Protein 2DUL (pdb70)

Nearest PDB structures (foldseek):
  2ejt-assembly1_A  TM=1.002E+00  e=3.293E-78  Pyrococcus horikoshii
  2ytz-assembly3_B  TM=9.932E-01  e=6.898E-75  Pyrococcus horikoshii
  2ytz-assembly3_A  TM=9.846E-01  e=1.597E-73  Pyrococcus horikoshii
  3axs-assembly1_A  TM=8.876E-01  e=4.409E-34  Aquifex aeolicus
  3a27-assembly1_A  TM=7.365E-01  e=6.325E-08  Methanocaldococcus jannaschii

Secondary structure (DSSP, 8-state):
-EEEEETTEEEEE------GGGHHHHHHHHHHHHHH--SEEEESS-TTSHHHHHHHHHSS-SEEEEEES-HHHHHHHHHHHHHH--S--EE-SSEEEEESSSEEEEEES-HHHHHHHSTT-EEEEEE--SS--HHHHHHHHHHEEEEEEEEEEE--HHHHTTSSHHHHHHHHSSB---STTHHHHHHHHHHHHHHHHHHTTTEEEEEEEEEEETTEEEEEEEEEESHHHHHHHHTTEEEEEE-TTT--EEEEESSS--SSS-EEEEE-S-SB-HHHHHHHHHHHHTS--TTHHHHHHHHHHHHHS--SS--EEHHHHHHHHT--B--HHHHHHHHHHTT--EEEETTEEEEEEESS-HHHHHHHHB-

Foldseek 3Di:
DDWDDFALFIFDCDLFDDDVVCLLVLLLVLLLCQVVVWAAEEALAQRLPVSQLCCVVRHNHQEYEYEHQDPSSLVNNVVRNCVRDPAAQPDDDQWTWGDDSHIYIYGHNHSLVVLQVQFLHTLEYAQDDDADSQVPLLSVLGNHHQQHKYKYKGQQLCCQQQVDQVVVCVRQVWGADHDLFSQVSSQQSVVVSSLVSNLVVQKGWDWAAWGGDDRMTMTMITIHHGNVNSVVRLQQWWWKAADQLARAIDIGGDNDDDDPPTTDRGGQDWNHDLVSLVSSLVSLVVGDGRCSVVNNVQSVQVNLADGGPTWGQLVSNCVSNVAAFDQQVQLCVVQVVVPKHWGQHPSDRRTIHIPDHSVVSVVSGHD

CATH classification: 3.40.50.150 (+1 more: 3.30.56.70)

Radius of gyration: 21.38 Å; Cα contacts (8 Å, |Δi|>4): 821; chains: 1; bounding box: 41×68×43 Å

Sequence (367 aa):
LIEVQEGKAKILIPPVFYNPRMALNRDIVVVLLNILNPKIVLDALSATGIRGIRFALETPAEEVWLNDISEDAYELMKRNVMLNFDGELRESKGRAILKGEKTIVINHDDANRLMAERHRYFHFIDLDPFGSPMEFLDTALRSAKRRGILGVTATDGAPLCGAHPRACLRKYLAVPLRGELCHEVGTRILVGVIARYAAKYDLGIDVILAYYKDHYFRAFVKLKDGARKGDETLEKLGYIYFDDKTGKFELEQGFLPTRPNAYGPVWLGPLKDEKIVSKMVKEAESLSLARKKQALKLLKMIDQELDIPLFYDTHAIGRRLKIETKKVEEIISALREQGYEATRTHFSPTGIKTSAPYEVFIETIKR

Solvent-accessible surface area: 15797 Å² total; per-residue (Å²): 118,113,103,42,106,2,23,115,0,98,0,30,25,68,144,13,112,38,41,68,174,26,0,10,0,12,0,0,0,0,0,0,0,32,40,48,76,8,86,16,0,0,1,0,45,5,18,0,0,7,8,0,2,0,0,3,52,16,10,58,1,94,36,0,20,1,0,18,115,40,98,82,3,4,76,10,0,29,134,0,0,67,76,30,40,138,53,142,32,166,86,60,205,24,78,0,53,7,171,44,177,42,33,2,5,0,5,60,26,52,3,40,138,1,1,59,78,74,111,42,51,0,53,0,0,1,0,26,12,163,14,25,0,25,126,18,1,38,15,0,0,70,0,0,72,72,144,2,7,0,0,0,0,0,59,59,15,26,1,0,25,11,72,98,65,197,14,0,83,169,77,1,102,3,66,9,0,98,31,30,3,16,48,0,0,0,0,0,0,1,0,0,0,0,1,49,62,0,21,124,41,72,0,0,2,56,10,5,0,3,0,16,52,71,128,16,1,0,0,0,0,75,1,60,28,10,46,132,69,3,86,99,7,46,115,75,1,0,14,0,14,23,59,76,151,34,3,74,30,75,76,25,125,25,119,123,47,109,106,111,126,19,41,3,17,0,1,21,11,65,10,20,40,128,130,25,0,59,112,0,18,135,31,0,84,76,39,73,23,22,65,68,118,73,0,30,134,8,0,97,54,6,52,95,14,35,52,53,29,1,3,14,8,6,112,15,2,8,158,54,50,173,39,118,22,71,106,14,104,95,0,12,56,29,0,131,156,95,69,69,105,3,16,79,3,32,4,15,118,43,1,0,3,10,49,4,71,15,117,38,0,22,140,8,0,104,180

InterPro domains:
  IPR002905 tRNA methyltransferase, Trm1 [PF02005] (12-378)
  IPR002905 tRNA methyltransferase, Trm1 [PS51626] (7-378)
  IPR002905 tRNA methyltransferase, Trm1 [PTHR10631] (9-379)
  IPR002905 tRNA methyltransferase, Trm1 [TIGR00308] (9-379)
  IPR022923 tRNA (guanine(26)-N(2))-dimethyltransferase, archaeal and bacterial [MF_00290] (7-380)
  IPR029063 S-adenosyl-L-methionine-dependent methyltransferase superfamily [G3DSA:3.40.50.150] (4-321)
  IPR029063 S-adenosyl-L-methionine-dependent methyltransferase superfamily [SSF53335] (7-379)
  IPR042296 tRNA methyltransferase, Trm1, C-terminal [G3DSA:3.30.56.70] (322-381)

Organism: Pyrococcus horikoshii (strain ATCC 700860 / DSM 12428 / JCM 9974 / NBRC 100139 / OT-3) (NCBI:txid70601)

Structure (mmCIF, N/CA/C/O backbone):
data_2DUL
#
_entry.id   2DUL
#
_cell.length_a   74.909
_cell.length_b   109.662
_cell.length_c   96.676
_cell.angle_alpha   90.00
_cell.angle_beta   90.00
_cell.angle_gamma   90.00
#
_symmetry.space_group_name_H-M   'C 2 2 21'
#
loop_
_entity.id
_entity.type
_entity.pdbx_description
1 polymer 'N(2),N(2)-dimethylguanosine tRNA methyltransferase'
2 non-polymer GLYCEROL
3 water water
#
loop_
_atom_site.group_PDB
_atom_site.id
_atom_site.type_symbol
_atom_site.label_atom_id
_atom_site.label_alt_id
_atom_site.label_comp_id
_atom_site.label_asym_id
_atom_site.label_entity_id
_atom_site.label_seq_id
_atom_site.pdbx_PDB_ins_code
_atom_site.Cartn_x
_atom_site.Cartn_y
_atom_site.Cartn_z
_atom_site.occupancy
_atom_site.B_iso_or_equiv
_atom_site.auth_seq_id
_atom_site.auth_comp_id
_atom_site.auth_asym_id
_atom_site.auth_atom_id
_atom_site.pdbx_PDB_model_num
ATOM 1 N N . LEU A 1 3 ? 17.198 91.149 51.985 1.00 52.81 3 LEU A N 1
ATOM 2 C CA . LEU A 1 3 ? 17.820 90.881 50.656 1.00 52.02 3 LEU A CA 1
ATOM 3 C C . LEU A 1 3 ? 19.326 90.671 50.815 1.00 51.81 3 LEU A C 1
ATOM 4 O O . LEU A 1 3 ? 20.066 91.610 51.103 1.00 52.15 3 LEU A O 1
ATOM 9 N N . ILE A 1 4 ? 19.772 89.434 50.622 1.00 51.59 4 ILE A N 1
ATOM 10 C CA . ILE A 1 4 ? 21.185 89.091 50.759 1.00 51.16 4 ILE A CA 1
ATOM 11 C C . ILE A 1 4 ? 21.849 88.973 49.388 1.00 50.57 4 ILE A C 1
ATOM 12 O O . ILE A 1 4 ? 21.192 88.642 48.402 1.00 49.03 4 ILE A O 1
ATOM 17 N N . GLU A 1 5 ? 23.150 89.243 49.331 1.00 49.43 5 GLU A N 1
ATOM 18 C CA . GLU A 1 5 ? 23.886 89.152 48.074 1.00 48.88 5 GLU A CA 1
ATOM 19 C C . GLU A 1 5 ? 24.695 87.862 47.996 1.00 47.37 5 GLU A C 1
ATOM 20 O O . GLU A 1 5 ? 25.441 87.526 48.916 1.00 46.57 5 GLU A O 1
ATOM 26 N N . VAL A 1 6 ? 24.536 87.140 46.891 1.00 44.60 6 VAL A N 1
ATOM 27 C CA . VAL A 1 6 ? 25.248 85.886 46.679 1.00 42.67 6 VAL A CA 1
ATOM 28 C C . VAL A 1 6 ? 25.837 85.843 45.274 1.00 41.66 6 VAL A C 1
ATOM 29 O O . VAL A 1 6 ? 25.411 86.582 44.387 1.00 40.31 6 VAL A O 1
ATOM 33 N N . GLN A 1 7 ? 26.824 84.980 45.076 1.00 39.94 7 GLN A N 1
ATOM 34 C CA . GLN A 1 7 ? 27.453 84.852 43.773 1.00 40.41 7 GLN A CA 1
ATOM 35 C C . GLN A 1 7 ? 27.453 83.410 43.284 1.00 38.14 7 GLN A C 1
ATOM 36 O O . GLN A 1 7 ? 27.685 82.481 44.057 1.00 37.73 7 GLN A O 1
ATOM 42 N N . GLU A 1 8 ? 27.176 83.236 41.996 1.00 35.17 8 GLU A N 1
ATOM 43 C CA . GLU A 1 8 ? 27.161 81.920 41.368 1.00 32.21 8 GLU A CA 1
ATOM 44 C C . GLU A 1 8 ? 27.789 82.086 39.993 1.00 32.20 8 GLU A C 1
ATOM 45 O O . GLU A 1 8 ? 27.241 82.778 39.135 1.00 30.60 8 GLU A O 1
ATOM 51 N N . GLY A 1 9 ? 28.937 81.448 39.786 1.00 31.52 9 GLY A N 1
ATOM 52 C CA . GLY A 1 9 ? 29.623 81.583 38.515 1.00 31.85 9 GLY A CA 1
ATOM 53 C C . GLY A 1 9 ? 30.099 83.021 38.412 1.00 32.35 9 GLY A C 1
ATOM 54 O O . GLY A 1 9 ? 30.547 83.598 39.404 1.00 30.59 9 GLY A O 1
ATOM 55 N N . LYS A 1 10 ? 29.992 8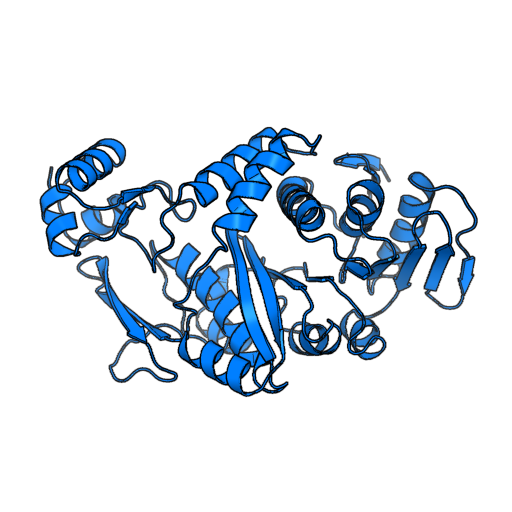3.612 37.227 1.00 31.19 10 LYS A N 1
ATOM 56 C CA . LYS A 1 10 ? 30.412 84.995 37.034 1.00 33.14 10 LYS A CA 1
ATOM 57 C C . LYS A 1 10 ? 29.324 85.994 37.431 1.00 32.83 10 LYS A C 1
ATOM 58 O O . LYS A 1 10 ? 29.516 87.204 37.328 1.00 34.01 10 LYS A O 1
ATOM 64 N N . ALA A 1 11 ? 28.189 85.487 37.899 1.00 31.79 11 ALA A N 1
ATOM 65 C CA . ALA A 1 11 ? 27.079 86.354 38.278 1.00 32.15 11 ALA A CA 1
ATOM 66 C C . ALA A 1 11 ? 26.980 86.677 39.765 1.00 32.62 11 ALA A C 1
ATOM 67 O O . ALA A 1 11 ? 27.242 85.834 40.620 1.00 32.92 11 ALA A O 1
ATOM 69 N N . LYS A 1 12 ? 26.594 87.916 40.054 1.00 34.60 12 LYS A N 1
ATOM 70 C CA . LYS A 1 12 ? 26.404 88.387 41.422 1.00 36.59 12 LYS A CA 1
ATOM 71 C C . LYS A 1 12 ? 24.939 88.792 41.492 1.00 36.98 12 LYS A C 1
ATOM 72 O O . LYS A 1 12 ? 24.485 89.632 40.712 1.00 38.57 12 LYS A O 1
ATOM 78 N N . ILE A 1 13 ? 24.192 88.187 42.407 1.00 35.38 13 ILE A N 1
ATOM 79 C CA . ILE A 1 13 ? 22.773 88.495 42.524 1.00 34.80 13 ILE A CA 1
ATOM 80 C C . ILE A 1 13 ? 22.298 88.686 43.954 1.00 35.44 13 ILE A C 1
ATOM 81 O O . ILE A 1 13 ? 22.970 88.303 44.910 1.00 35.13 13 ILE A O 1
ATOM 86 N N . LEU A 1 14 ? 21.118 89.279 44.081 1.00 35.48 14 LEU A N 1
ATOM 87 C CA . LEU A 1 14 ? 20.512 89.515 45.375 1.00 36.66 14 LEU A CA 1
ATOM 88 C C . LEU A 1 14 ? 19.354 88.543 45.524 1.00 37.86 14 LEU A C 1
ATOM 89 O O . LEU A 1 14 ? 18.578 88.342 44.587 1.00 37.13 14 LEU A O 1
ATOM 94 N N . ILE A 1 15 ? 19.253 87.924 46.694 1.00 38.71 15 ILE A N 1
ATOM 95 C CA . ILE A 1 15 ? 18.171 86.986 46.967 1.00 40.38 15 ILE A CA 1
ATOM 96 C C . ILE A 1 15 ? 17.517 87.392 48.282 1.00 43.26 15 ILE A C 1
ATOM 97 O O . ILE A 1 15 ? 18.155 88.011 49.136 1.00 43.17 15 ILE A O 1
ATOM 102 N N . PRO A 1 16 ? 16.231 87.056 48.462 1.00 45.21 16 PRO A N 1
ATOM 103 C CA . PRO A 1 16 ? 15.543 87.418 49.704 1.00 47.09 16 PRO A CA 1
ATOM 104 C C . PRO A 1 16 ? 16.091 86.673 50.920 1.00 49.03 16 PRO A C 1
ATOM 105 O O . PRO A 1 16 ? 16.862 85.708 50.727 1.00 49.30 16 PRO A O 1
ATOM 109 N N . PRO A 1 25 ? 8.025 85.464 48.269 1.00 46.35 25 PRO A N 1
ATOM 110 C CA . PRO A 1 25 ? 9.342 86.039 47.922 1.00 45.41 25 PRO A CA 1
ATOM 111 C C . PRO A 1 25 ? 9.768 85.557 46.538 1.00 43.75 25 PRO A C 1
ATOM 112 O O . PRO A 1 25 ? 8.952 85.481 45.619 1.00 43.94 25 PRO A O 1
ATOM 116 N N . VAL A 1 26 ? 11.049 85.230 46.399 1.00 41.75 26 VAL A N 1
ATOM 117 C CA . VAL A 1 26 ? 11.584 84.744 45.132 1.00 39.49 26 VAL A CA 1
ATOM 118 C C . VAL A 1 26 ? 12.515 83.567 45.410 1.00 38.17 26 VAL A C 1
ATOM 119 O O . VAL A 1 26 ? 13.494 83.693 46.144 1.00 37.86 26 VAL A O 1
ATOM 123 N N . PHE A 1 27 ? 12.196 82.428 44.809 1.00 37.20 27 PHE A N 1
ATOM 124 C CA . PHE A 1 27 ? 12.954 81.195 44.988 1.00 36.66 27 PHE A CA 1
ATOM 125 C C . PHE A 1 27 ? 14.364 81.170 44.402 1.00 35.33 27 PHE A C 1
ATOM 126 O O . PHE A 1 27 ? 14.596 81.608 43.272 1.00 35.10 27 PHE A O 1
ATOM 134 N N . TYR A 1 28 ? 15.298 80.652 45.193 1.00 32.85 28 TYR A N 1
ATOM 135 C CA . TYR A 1 28 ? 16.684 80.478 44.776 1.00 31.67 28 TYR A CA 1
ATOM 136 C C . TYR A 1 28 ? 17.233 79.242 45.475 1.00 31.81 28 TYR A C 1
ATOM 137 O O . TYR A 1 28 ? 17.176 79.133 46.702 1.00 30.96 28 TYR A O 1
ATOM 146 N N . ASN A 1 29 ? 17.764 78.312 44.693 1.00 30.38 29 ASN A N 1
ATOM 147 C CA . ASN A 1 29 ? 18.326 77.090 45.247 1.00 30.50 29 ASN A CA 1
ATOM 148 C C . ASN A 1 29 ? 19.769 76.948 44.782 1.00 30.65 29 ASN A C 1
ATOM 149 O O . ASN A 1 29 ? 20.027 76.652 43.614 1.00 30.14 29 ASN A O 1
ATOM 154 N N . PRO A 1 30 ? 20.733 77.165 45.692 1.00 30.23 30 PRO A N 1
ATOM 155 C CA . PRO A 1 30 ? 22.151 77.051 45.338 1.00 29.30 30 PRO A CA 1
ATOM 156 C C . PRO A 1 30 ? 22.515 75.653 44.848 1.00 29.70 30 PRO A C 1
ATOM 157 O O . PRO A 1 30 ? 23.466 75.477 44.084 1.00 29.79 30 PRO A O 1
ATOM 161 N N . ARG A 1 31 ? 21.749 74.658 45.284 1.00 28.71 31 ARG A N 1
ATOM 162 C CA . ARG A 1 31 ? 22.007 73.285 44.870 1.00 29.13 31 ARG A CA 1
ATOM 163 C C . ARG A 1 31 ? 21.794 73.145 43.360 1.00 29.81 31 ARG A C 1
ATOM 164 O O . ARG A 1 31 ? 22.288 72.200 42.744 1.00 31.10 31 ARG A O 1
ATOM 172 N N . MET A 1 32 ? 21.070 74.095 42.770 1.00 29.99 32 MET A N 1
ATOM 173 C CA . MET A 1 32 ? 20.795 74.076 41.335 1.00 30.46 32 MET A CA 1
ATOM 174 C C . MET A 1 32 ? 21.878 74.765 40.516 1.00 29.88 32 MET A C 1
ATOM 175 O O . MET A 1 32 ? 21.744 74.911 39.300 1.00 28.61 32 MET A O 1
ATOM 180 N N . ALA A 1 33 ? 22.949 75.189 41.184 1.00 28.16 33 ALA A N 1
ATOM 181 C CA . ALA A 1 33 ? 24.058 75.844 40.504 1.00 26.76 33 ALA A CA 1
ATOM 182 C C . ALA A 1 33 ? 24.734 74.844 39.567 1.00 27.60 33 ALA A C 1
ATOM 183 O O . ALA A 1 33 ? 25.234 75.219 38.505 1.00 25.84 33 ALA A O 1
ATOM 185 N N . LEU A 1 34 ? 24.751 73.572 39.972 1.00 27.50 34 LEU A N 1
ATOM 186 C CA . LEU A 1 34 ? 25.346 72.509 39.163 1.00 28.18 34 LEU A CA 1
ATOM 187 C C . LEU A 1 34 ? 24.559 72.376 37.860 1.00 28.45 34 LEU A C 1
ATOM 188 O O . LEU A 1 34 ? 25.136 72.289 36.777 1.00 28.59 34 LEU A O 1
ATOM 193 N N . ASN A 1 35 ? 23.236 72.350 37.985 1.00 28.43 35 ASN A N 1
ATOM 194 C CA . ASN A 1 35 ? 22.341 72.244 36.837 1.00 29.71 35 ASN A CA 1
ATOM 195 C C . ASN A 1 35 ? 22.644 73.378 35.859 1.00 28.07 35 ASN A C 1
ATOM 196 O O . ASN A 1 35 ? 22.774 73.155 34.655 1.00 26.03 35 ASN A O 1
ATOM 201 N N . ARG A 1 36 ? 22.770 74.596 36.380 1.00 27.28 36 ARG A N 1
ATOM 202 C CA . ARG A 1 36 ? 23.059 75.744 35.531 1.00 25.76 36 ARG A CA 1
ATOM 203 C C . ARG A 1 36 ? 24.463 75.662 34.918 1.00 25.32 36 ARG A C 1
ATOM 204 O O . ARG A 1 36 ? 24.677 76.100 33.783 1.00 23.15 36 ARG A O 1
ATOM 212 N N . ASP A 1 37 ? 25.419 75.091 35.651 1.00 25.29 37 ASP A N 1
ATOM 213 C CA . ASP A 1 37 ? 26.768 74.936 35.110 1.00 24.32 37 ASP A CA 1
ATOM 214 C C . ASP A 1 37 ? 26.685 74.079 33.846 1.00 24.61 37 ASP A C 1
ATOM 215 O O . ASP A 1 37 ? 27.282 74.407 32.818 1.00 25.04 37 ASP A O 1
ATOM 220 N N . ILE A 1 38 ? 25.954 72.970 33.945 1.00 22.46 38 ILE A N 1
ATOM 221 C CA . ILE A 1 38 ? 25.806 72.037 32.830 1.00 23.31 38 ILE A CA 1
ATOM 222 C C . ILE A 1 38 ? 25.270 72.727 31.584 1.00 22.05 38 ILE A C 1
ATOM 223 O O . ILE A 1 38 ? 25.829 72.575 30.494 1.00 20.78 38 ILE A O 1
ATOM 228 N N . VAL A 1 39 ? 24.193 73.490 31.736 1.00 22.53 39 VAL A N 1
ATOM 229 C CA . VAL A 1 39 ? 23.625 74.176 30.584 1.00 23.16 39 VAL A CA 1
ATOM 230 C C . VAL A 1 39 ? 24.607 75.221 30.040 1.00 23.05 39 VAL A C 1
ATOM 231 O O . VAL A 1 39 ? 24.728 75.393 28.822 1.00 22.78 39 VAL A O 1
ATOM 235 N N . VAL A 1 40 ? 25.322 75.902 30.931 1.00 22.07 40 VAL A N 1
ATOM 236 C CA . VAL A 1 40 ? 26.308 76.897 30.506 1.00 22.40 40 VAL A CA 1
ATOM 237 C C . VAL A 1 40 ? 27.367 76.210 29.645 1.00 23.23 40 VAL A C 1
ATOM 238 O O . VAL A 1 40 ? 27.773 76.730 28.601 1.00 23.43 40 VAL A O 1
ATOM 242 N N . VAL A 1 41 ? 27.804 75.031 30.080 1.00 22.87 41 VAL A N 1
ATOM 243 C CA . VAL A 1 41 ? 28.805 74.280 29.333 1.00 21.62 41 VAL A CA 1
ATOM 244 C C . VAL A 1 41 ? 28.267 73.917 27.955 1.00 21.86 41 VAL A C 1
ATOM 245 O O . VAL A 1 41 ? 28.931 74.129 26.938 1.00 21.56 41 VAL A O 1
ATOM 249 N N . LEU A 1 42 ? 27.051 73.383 27.932 1.00 22.24 42 LEU A N 1
ATOM 250 C CA . LEU A 1 42 ? 26.415 72.983 26.686 1.00 22.61 42 LEU A CA 1
ATOM 251 C C . LEU A 1 42 ? 26.276 74.142 25.708 1.00 22.00 42 LEU A C 1
ATOM 252 O O . LEU A 1 42 ? 26.589 74.003 24.524 1.00 22.94 42 LEU A O 1
ATOM 257 N N . LEU A 1 43 ? 25.812 75.286 26.199 1.00 21.41 43 LEU A N 1
ATOM 258 C CA . LEU A 1 43 ? 25.626 76.444 25.338 1.00 23.21 43 LEU A CA 1
ATOM 259 C C . LEU A 1 43 ? 26.935 76.931 24.728 1.00 23.91 43 LEU A C 1
ATOM 260 O O . LEU A 1 43 ? 26.936 77.518 23.646 1.00 24.16 43 LEU A O 1
ATOM 265 N N . ASN A 1 44 ? 28.046 76.680 25.414 1.00 23.76 44 ASN A N 1
ATOM 266 C CA . ASN A 1 44 ? 29.350 77.087 24.908 1.00 26.08 44 ASN A CA 1
ATOM 267 C C . ASN A 1 44 ? 29.810 76.172 23.781 1.00 27.55 44 ASN A C 1
ATOM 268 O O . ASN A 1 44 ? 30.815 76.439 23.122 1.00 28.99 44 ASN A O 1
ATOM 273 N N . ILE A 1 45 ? 29.063 75.094 23.561 1.00 27.18 45 ILE A N 1
ATOM 274 C CA . ILE A 1 45 ? 29.367 74.150 22.496 1.00 27.90 45 ILE A CA 1
ATOM 275 C C . ILE A 1 45 ? 28.404 74.392 21.340 1.00 28.16 45 ILE A C 1
ATOM 276 O O . ILE A 1 45 ? 28.821 74.502 20.188 1.00 27.01 45 ILE A O 1
ATOM 281 N N . LEU A 1 46 ? 27.114 74.489 21.657 1.00 27.24 46 LEU A N 1
ATOM 282 C CA . LEU A 1 46 ? 26.086 74.695 20.638 1.00 27.03 46 LEU A CA 1
ATOM 283 C C . LEU A 1 46 ? 25.929 76.137 20.168 1.00 26.77 46 LEU A C 1
ATOM 284 O O . LEU A 1 46 ? 25.468 76.378 19.053 1.00 24.67 46 LEU A O 1
ATOM 289 N N . ASN A 1 47 ? 26.296 77.090 21.018 1.00 26.09 47 ASN A N 1
ATOM 290 C CA . ASN A 1 47 ? 26.248 78.510 20.659 1.00 26.73 47 ASN A CA 1
ATOM 291 C C . ASN A 1 47 ? 24.907 79.097 20.200 1.00 25.53 47 ASN A C 1
ATOM 292 O O . ASN A 1 47 ? 24.865 79.852 19.226 1.00 22.62 47 ASN A O 1
ATOM 297 N N . PRO A 1 48 ? 23.797 78.777 20.888 1.00 24.82 48 PRO A N 1
ATOM 298 C CA . PRO A 1 48 ? 22.524 79.358 20.434 1.00 25.01 48 PRO A CA 1
ATOM 299 C C . PRO A 1 48 ? 22.535 80.882 20.614 1.00 24.93 48 PRO A C 1
ATOM 300 O O . PRO A 1 48 ? 22.989 81.389 21.643 1.00 25.41 48 PRO A O 1
ATOM 304 N N . LYS A 1 49 ? 22.040 81.608 19.616 1.00 23.73 49 LYS A N 1
ATOM 305 C CA . LYS A 1 49 ? 22.031 83.072 19.660 1.00 25.40 49 LYS A CA 1
ATOM 306 C C . LYS A 1 49 ? 20.923 83.711 20.503 1.00 24.44 49 LYS A C 1
ATOM 307 O O . LYS A 1 49 ? 21.194 84.581 21.337 1.00 22.63 49 LYS A O 1
ATOM 313 N N . ILE A 1 50 ? 19.681 83.290 20.273 1.00 21.32 50 ILE A N 1
ATOM 314 C CA . ILE A 1 50 ? 18.531 83.827 20.998 1.00 20.13 50 ILE A CA 1
ATOM 315 C C . ILE A 1 50 ? 18.036 82.774 21.988 1.00 20.56 50 ILE A C 1
ATOM 316 O O . ILE A 1 50 ? 17.579 81.703 21.590 1.00 17.81 50 ILE A O 1
ATOM 321 N N . VAL A 1 51 ? 18.110 83.083 23.277 1.00 20.87 51 VAL A N 1
ATOM 322 C CA . VAL A 1 51 ? 17.711 82.115 24.290 1.00 19.14 51 VAL A CA 1
ATOM 323 C C . VAL A 1 51 ? 16.682 82.635 25.284 1.00 18.16 51 VAL A C 1
ATOM 324 O O . VAL A 1 51 ? 16.560 83.839 25.501 1.00 16.89 51 VAL A O 1
ATOM 328 N N . LEU A 1 52 ? 15.947 81.707 25.887 1.00 17.46 52 LEU A N 1
ATOM 329 C CA . LEU A 1 52 ? 14.919 82.047 26.856 1.00 18.13 52 LEU A CA 1
ATOM 330 C C . LEU A 1 52 ? 15.041 81.290 28.180 1.00 17.48 52 LEU A C 1
ATOM 331 O O . LEU A 1 52 ? 15.180 80.062 28.201 1.00 18.46 52 LEU A O 1
ATOM 336 N N . ASP A 1 53 ? 14.996 82.043 29.275 1.00 17.24 53 ASP A N 1
ATOM 337 C CA . ASP A 1 53 ? 15.006 81.494 30.631 1.00 17.97 53 ASP A CA 1
ATOM 338 C C . ASP A 1 53 ? 13.520 81.695 30.970 1.00 18.03 53 ASP A C 1
ATOM 339 O O . ASP A 1 53 ? 13.120 82.755 31.451 1.00 20.06 53 ASP A O 1
ATOM 344 N N . ALA A 1 54 ? 12.713 80.677 30.670 1.00 17.74 54 ALA A N 1
ATOM 345 C CA . ALA A 1 54 ? 11.252 80.716 30.830 1.00 19.33 54 ALA A CA 1
ATOM 346 C C . ALA A 1 54 ? 10.637 81.021 32.192 1.00 20.28 54 ALA A C 1
ATOM 347 O O . ALA A 1 54 ? 9.634 81.733 32.270 1.00 20.85 54 ALA A O 1
ATOM 349 N N . LEU A 1 55 ? 11.217 80.468 33.251 1.00 21.22 55 LEU A N 1
ATOM 350 C CA . LEU A 1 55 ? 10.735 80.672 34.618 1.00 23.08 55 LEU A CA 1
ATOM 351 C C . LEU A 1 55 ? 11.988 81.053 35.401 1.00 23.63 55 LEU A C 1
ATOM 352 O O . LEU A 1 55 ? 12.616 80.215 36.042 1.00 23.73 55 LEU A O 1
ATOM 357 N N . SER A 1 56 ? 12.333 82.337 35.328 1.00 23.36 56 SER A N 1
ATOM 358 C CA . SER A 1 56 ? 13.551 82.883 35.921 1.00 24.70 56 SER A CA 1
ATOM 359 C C . SER A 1 56 ? 13.701 83.106 37.421 1.00 22.79 56 SER A C 1
ATOM 360 O O . SER A 1 56 ? 14.820 83.051 37.928 1.00 22.34 56 SER A O 1
ATOM 363 N N . ALA A 1 57 ? 12.610 83.394 38.122 1.00 23.27 57 ALA A N 1
ATOM 364 C CA . ALA A 1 57 ? 12.690 83.650 39.566 1.00 23.51 57 ALA A CA 1
ATOM 365 C C . ALA A 1 57 ? 13.628 84.833 39.837 1.00 24.04 57 ALA A C 1
ATOM 366 O O . ALA A 1 57 ? 13.260 85.988 39.601 1.00 24.88 57 ALA A O 1
ATOM 368 N N . THR A 1 58 ? 14.838 84.557 40.320 1.00 23.41 58 THR A N 1
ATOM 369 C CA . THR A 1 58 ? 15.795 85.630 40.607 1.00 24.04 58 THR A CA 1
ATOM 370 C C . THR A 1 58 ? 16.474 86.127 39.333 1.00 24.12 58 THR A C 1
ATOM 371 O O . THR A 1 58 ? 17.047 87.219 39.313 1.00 23.20 58 THR A O 1
ATOM 375 N N . GLY A 1 59 ? 16.412 85.313 38.280 1.00 24.02 59 GLY A N 1
ATOM 376 C CA . GLY A 1 59 ? 17.030 85.665 37.011 1.00 23.26 59 GLY A CA 1
ATOM 377 C C . GLY A 1 59 ? 18.424 85.081 36.846 1.00 23.52 59 GLY A C 1
ATOM 378 O O . GLY A 1 59 ? 19.084 85.302 35.830 1.00 22.53 59 GLY A O 1
ATOM 379 N N . ILE A 1 60 ? 18.870 84.314 37.836 1.00 23.01 60 ILE A N 1
ATOM 380 C CA . ILE A 1 60 ? 20.206 83.723 37.804 1.00 22.64 60 ILE A CA 1
ATOM 381 C C . ILE A 1 60 ? 20.556 82.948 36.535 1.00 21.95 60 ILE A C 1
ATOM 382 O O . ILE A 1 60 ? 21.661 83.089 36.010 1.00 22.08 60 ILE A O 1
ATOM 387 N N . ARG A 1 61 ? 19.628 82.138 36.036 1.00 21.54 61 ARG A N 1
ATOM 388 C CA . ARG A 1 61 ? 19.909 81.345 34.839 1.00 22.64 61 ARG A CA 1
ATOM 389 C C . ARG A 1 61 ? 20.196 82.229 33.629 1.00 21.10 61 ARG A C 1
ATOM 390 O O . ARG A 1 61 ? 21.238 82.088 32.993 1.00 21.36 61 ARG A O 1
ATOM 398 N N . GLY A 1 62 ? 19.273 83.136 33.320 1.00 21.14 62 GLY A N 1
ATOM 399 C CA . GLY A 1 62 ? 19.455 84.029 32.188 1.00 20.20 62 GLY A CA 1
ATOM 400 C C . GLY A 1 62 ? 20.676 84.928 32.332 1.00 21.54 62 GLY A C 1
ATOM 401 O O . GLY A 1 62 ? 21.378 85.197 31.357 1.00 19.05 62 GLY A O 1
ATOM 402 N N . ILE A 1 63 ? 20.933 85.404 33.545 1.00 19.92 63 ILE A N 1
ATOM 403 C CA . ILE A 1 63 ? 22.091 86.261 33.775 1.00 21.50 63 ILE A CA 1
ATOM 404 C C . ILE A 1 63 ? 23.374 85.486 33.479 1.00 20.73 63 ILE A C 1
ATOM 405 O O . ILE A 1 63 ? 24.295 86.015 32.853 1.00 22.50 63 ILE A O 1
ATOM 410 N N . ARG A 1 64 ? 23.440 84.229 33.909 1.00 21.18 64 ARG A N 1
ATOM 411 C CA . ARG A 1 64 ? 24.634 83.434 33.636 1.00 20.31 64 ARG A CA 1
ATOM 412 C C . ARG A 1 64 ? 24.740 83.132 32.140 1.00 20.85 64 ARG A C 1
ATOM 413 O O . ARG A 1 64 ? 25.839 83.078 31.590 1.00 21.47 64 ARG A O 1
ATOM 421 N N . PHE A 1 65 ? 23.605 82.940 31.475 1.00 21.49 65 PHE A N 1
ATOM 422 C CA . PHE A 1 65 ? 23.626 82.692 30.030 1.00 22.35 65 PHE A CA 1
ATOM 423 C C . PHE A 1 65 ? 24.296 83.892 29.358 1.00 22.63 65 PHE A C 1
ATOM 424 O O . PHE A 1 65 ? 25.174 83.740 28.509 1.00 25.56 65 PHE A O 1
ATOM 432 N N . ALA A 1 66 ? 23.866 85.086 29.752 1.00 21.93 66 ALA A N 1
ATOM 433 C CA . ALA A 1 66 ? 24.398 86.323 29.192 1.00 23.70 66 ALA A CA 1
ATOM 434 C C . ALA A 1 66 ? 25.876 86.544 29.524 1.00 25.15 66 ALA A C 1
ATOM 435 O O . ALA A 1 66 ? 26.659 86.952 28.661 1.00 24.79 66 ALA A O 1
ATOM 437 N N . LEU A 1 67 ? 26.261 86.261 30.765 1.00 23.29 67 LEU A N 1
ATOM 438 C CA . LEU A 1 67 ? 27.649 86.460 31.186 1.00 25.12 67 LEU A CA 1
ATOM 439 C C . LEU A 1 67 ? 28.634 85.359 30.809 1.00 25.67 67 LEU A C 1
ATOM 440 O O . LEU A 1 67 ? 29.830 85.624 30.668 1.00 27.08 67 LEU A O 1
ATOM 445 N N . GLU A 1 68 ? 28.145 84.134 30.634 1.00 25.00 68 GLU A N 1
ATOM 446 C CA . GLU A 1 68 ? 29.039 83.012 30.371 1.00 25.83 68 GLU A CA 1
ATOM 447 C C . GLU A 1 68 ? 28.896 82.214 29.080 1.00 24.89 68 GLU A C 1
ATOM 448 O O . GLU A 1 68 ? 29.580 81.208 28.908 1.00 26.64 68 GLU A O 1
ATOM 454 N N . THR A 1 69 ? 28.030 82.643 28.172 1.00 25.61 69 THR A N 1
ATOM 455 C CA . THR A 1 69 ? 27.854 81.907 26.926 1.00 24.26 69 THR A CA 1
ATOM 456 C C . THR A 1 69 ? 27.788 82.864 25.745 1.00 24.55 69 THR A C 1
ATOM 457 O O . THR A 1 69 ? 27.656 84.072 25.923 1.00 24.35 69 THR A O 1
ATOM 461 N N . PRO A 1 70 ? 27.884 82.331 24.517 1.00 25.03 70 PRO A N 1
ATOM 462 C CA . PRO A 1 70 ? 27.834 83.141 23.295 1.00 24.46 70 PRO A CA 1
ATOM 463 C C . PRO A 1 70 ? 26.440 83.686 22.967 1.00 24.80 70 PRO A C 1
ATOM 464 O O . PRO A 1 70 ? 26.243 84.299 21.915 1.00 22.91 70 PRO A O 1
ATOM 468 N N . ALA A 1 71 ? 25.474 83.459 23.853 1.00 23.95 71 ALA A N 1
ATOM 469 C CA . ALA A 1 71 ? 24.117 83.949 23.614 1.00 23.77 71 ALA A CA 1
ATOM 470 C C . ALA A 1 71 ? 24.166 85.458 23.380 1.00 25.32 71 ALA A C 1
ATOM 471 O O . ALA A 1 71 ? 24.850 86.180 24.104 1.00 25.35 71 ALA A O 1
ATOM 473 N N . GLU A 1 72 ? 23.446 85.930 22.365 1.00 24.79 72 GLU A N 1
ATOM 474 C CA . GLU A 1 72 ? 23.421 87.352 22.025 1.00 25.39 72 GLU A CA 1
ATOM 475 C C . GLU A 1 72 ? 22.189 88.078 22.554 1.00 24.16 72 GLU A C 1
ATOM 476 O O . GLU A 1 72 ? 22.253 89.256 22.910 1.00 23.85 72 GLU A O 1
ATOM 482 N N . GLU A 1 73 ? 21.064 87.374 22.593 1.00 22.99 73 GLU A N 1
ATOM 483 C CA . GLU A 1 73 ? 19.815 87.944 23.076 1.00 22.59 73 GLU A CA 1
ATOM 484 C C . GLU A 1 73 ? 19.265 86.980 24.116 1.00 23.87 73 GLU A C 1
ATOM 485 O O . GLU A 1 73 ? 18.982 85.818 23.810 1.00 22.14 73 GLU A O 1
ATOM 491 N N . VAL A 1 74 ? 19.128 87.461 25.347 1.00 21.81 74 VAL A N 1
ATOM 492 C CA . VAL A 1 74 ? 18.645 86.624 26.438 1.00 19.85 74 VAL A CA 1
ATOM 493 C C . VAL A 1 74 ? 17.357 87.157 27.039 1.00 18.44 74 VAL A C 1
ATOM 494 O O . VAL A 1 74 ? 17.293 88.309 27.468 1.00 17.75 74 VAL A O 1
ATOM 498 N N . TRP A 1 75 ? 16.332 86.311 27.062 1.00 16.61 75 TRP A N 1
ATOM 499 C CA . TRP A 1 75 ? 15.047 86.684 27.632 1.00 17.12 75 TRP A CA 1
ATOM 500 C C . TRP A 1 75 ? 14.873 86.025 28.999 1.00 17.39 75 TRP A C 1
ATOM 501 O O . TRP A 1 75 ? 15.151 84.836 29.173 1.00 16.41 75 TRP A O 1
ATOM 512 N N . LEU A 1 76 ? 14.426 86.815 29.964 1.00 17.69 76 LEU A N 1
ATOM 513 C CA . LEU A 1 76 ? 14.176 86.333 31.314 1.00 19.81 76 LEU A CA 1
ATOM 514 C C . LEU A 1 76 ? 12.698 86.578 31.569 1.00 19.94 76 LEU A C 1
ATOM 515 O O . LEU A 1 76 ? 12.203 87.680 31.339 1.00 21.29 76 LEU A O 1
ATOM 520 N N . ASN A 1 77 ? 11.989 85.564 32.045 1.00 19.99 77 ASN A N 1
ATOM 521 C CA . ASN A 1 77 ? 10.564 85.725 32.290 1.00 20.74 77 ASN A CA 1
ATOM 522 C C . ASN A 1 77 ? 10.081 85.114 33.598 1.00 20.61 77 ASN A C 1
ATOM 523 O O . ASN A 1 77 ? 10.598 84.099 34.048 1.00 18.85 77 ASN A O 1
ATOM 528 N N . ASP A 1 78 ? 9.080 85.750 34.198 1.00 22.02 78 ASP A N 1
ATOM 529 C CA . ASP A 1 78 ? 8.459 85.247 35.420 1.00 23.28 78 ASP A CA 1
ATOM 530 C C . ASP A 1 78 ? 7.106 85.925 35.597 1.00 23.58 78 ASP A C 1
ATOM 531 O O . ASP A 1 78 ? 6.957 87.122 35.344 1.00 23.85 78 ASP A O 1
ATOM 536 N N . ILE A 1 79 ? 6.120 85.157 36.036 1.00 23.87 79 ILE A N 1
ATOM 537 C CA . ILE A 1 79 ? 4.779 85.684 36.225 1.00 25.69 79 ILE A CA 1
ATOM 538 C C . ILE A 1 79 ? 4.649 86.510 37.507 1.00 26.29 79 ILE A C 1
ATOM 539 O O . ILE A 1 79 ? 3.733 87.320 37.640 1.00 25.77 79 ILE A O 1
ATOM 544 N N . SER A 1 80 ? 5.571 86.310 38.442 1.00 28.01 80 SER A N 1
ATOM 545 C CA . SER A 1 80 ? 5.540 87.027 39.716 1.00 28.68 80 SER A CA 1
ATOM 546 C C . SER A 1 80 ? 6.110 88.439 39.672 1.00 29.97 80 SER A C 1
ATOM 547 O O . SER A 1 80 ? 7.205 88.663 39.157 1.00 27.98 80 SER A O 1
ATOM 550 N N . GLU A 1 81 ? 5.357 89.386 40.228 1.00 30.66 81 GLU A N 1
ATOM 551 C CA . GLU A 1 81 ? 5.770 90.787 40.290 1.00 32.86 81 GLU A CA 1
ATOM 552 C C . GLU A 1 81 ? 7.052 90.940 41.110 1.00 31.73 81 GLU A C 1
ATOM 553 O O . GLU A 1 81 ? 7.948 91.704 40.743 1.00 31.02 81 GLU A O 1
ATOM 559 N N . ASP A 1 82 ? 7.126 90.227 42.231 1.00 30.92 82 ASP A N 1
ATOM 560 C CA . ASP A 1 82 ? 8.302 90.277 43.093 1.00 30.55 82 ASP A CA 1
ATOM 561 C C . ASP A 1 82 ? 9.522 89.756 42.345 1.00 29.46 82 ASP A C 1
ATOM 562 O O . ASP A 1 82 ? 10.606 90.332 42.427 1.00 28.75 82 ASP A O 1
ATOM 567 N N . ALA A 1 83 ? 9.341 88.657 41.621 1.00 27.41 83 ALA A N 1
ATOM 568 C CA . ALA A 1 83 ? 10.437 88.077 40.859 1.00 27.09 83 ALA A CA 1
ATOM 569 C C . ALA A 1 83 ? 10.875 89.059 39.777 1.00 25.19 83 ALA A C 1
ATOM 570 O O . ALA A 1 83 ? 12.068 89.295 39.585 1.00 24.93 83 ALA A O 1
ATOM 572 N N . TYR A 1 84 ? 9.902 89.641 39.084 1.00 25.07 84 TYR A N 1
ATOM 573 C CA . TYR A 1 84 ? 10.189 90.603 38.020 1.00 26.39 84 TYR A CA 1
ATOM 574 C C . TYR A 1 84 ? 11.021 91.778 38.544 1.00 26.88 84 TYR A C 1
ATOM 575 O O . TYR A 1 84 ? 12.014 92.175 37.930 1.00 24.39 84 TYR A O 1
ATOM 584 N N . GLU A 1 85 ? 10.613 92.336 39.679 1.00 27.49 85 GLU A N 1
ATOM 585 C CA . GLU A 1 85 ? 11.342 93.455 40.269 1.00 29.43 85 GLU A CA 1
ATOM 586 C C . GLU A 1 85 ? 12.774 93.054 40.616 1.00 28.89 85 GLU A C 1
ATOM 587 O O . GLU A 1 85 ? 13.715 93.819 40.395 1.00 27.50 85 GLU A O 1
ATOM 593 N N . LEU A 1 86 ? 12.938 91.848 41.152 1.00 28.31 86 LEU A N 1
ATOM 594 C CA . LEU A 1 86 ? 14.257 91.363 41.534 1.00 27.90 86 LEU A CA 1
ATOM 595 C C . LEU A 1 86 ? 15.115 91.059 40.309 1.00 27.99 86 LEU A C 1
ATOM 596 O O . LEU A 1 86 ? 16.335 91.245 40.329 1.00 26.49 86 LEU A O 1
ATOM 601 N N . MET A 1 87 ? 14.478 90.585 39.243 1.00 26.27 87 MET A N 1
ATOM 602 C CA . MET A 1 87 ? 15.198 90.281 38.014 1.00 26.84 87 MET A CA 1
ATOM 603 C C . MET A 1 87 ? 15.822 91.558 37.448 1.00 25.29 87 MET A C 1
ATOM 604 O O . MET A 1 87 ? 16.984 91.563 37.055 1.00 27.21 87 MET A O 1
ATOM 609 N N . LYS A 1 88 ? 15.055 92.642 37.421 1.00 25.27 88 LYS A N 1
ATOM 610 C CA . LYS A 1 88 ? 15.567 93.915 36.913 1.00 24.71 88 LYS A CA 1
ATOM 611 C C . LYS A 1 88 ? 16.772 94.386 37.738 1.00 24.97 88 LYS A C 1
ATOM 612 O O . LYS A 1 88 ? 17.773 94.853 37.194 1.00 22.43 88 LYS A O 1
ATOM 618 N N . ARG A 1 89 ? 16.676 94.252 39.057 1.00 24.33 89 ARG A N 1
ATOM 619 C CA . ARG A 1 89 ? 17.765 94.664 39.935 1.00 25.17 89 ARG A CA 1
ATOM 620 C C . ARG A 1 89 ? 19.022 93.830 39.699 1.00 24.36 89 ARG A C 1
ATOM 621 O O . ARG A 1 89 ? 20.125 94.369 39.568 1.00 22.97 89 ARG A O 1
ATOM 629 N N . ASN A 1 90 ? 18.860 92.513 39.640 1.00 22.48 90 ASN A N 1
ATOM 630 C CA . ASN A 1 90 ? 20.009 91.647 39.439 1.00 23.68 90 ASN A CA 1
ATOM 631 C C . ASN A 1 90 ? 20.667 91.830 38.086 1.00 23.59 90 ASN A C 1
ATOM 632 O O . ASN A 1 90 ? 21.886 91.725 37.972 1.00 23.84 90 ASN A O 1
ATOM 637 N N . VAL A 1 91 ? 19.873 92.109 37.060 1.00 23.18 91 VAL A N 1
ATOM 638 C CA . VAL A 1 91 ? 20.448 92.316 35.738 1.00 23.46 91 VAL A CA 1
ATOM 639 C C . VAL A 1 91 ? 21.327 93.566 35.765 1.00 24.95 91 VAL A C 1
ATOM 640 O O . VAL A 1 91 ? 22.445 93.561 35.252 1.00 26.78 91 VAL A O 1
ATOM 644 N N . MET A 1 92 ? 20.834 94.629 36.390 1.00 26.31 92 MET A N 1
ATOM 645 C CA . MET A 1 92 ? 21.598 95.866 36.465 1.00 28.43 92 MET A CA 1
ATOM 646 C C . MET A 1 92 ? 22.787 95.764 37.412 1.00 29.01 92 MET A C 1
ATOM 647 O O . MET A 1 92 ? 23.657 96.634 37.432 1.00 29.62 92 MET A O 1
ATOM 652 N N . LEU A 1 93 ? 22.824 94.690 38.190 1.00 28.71 93 LEU A N 1
ATOM 653 C CA . LEU A 1 93 ? 23.924 94.471 39.116 1.00 29.69 93 LEU A CA 1
ATOM 654 C C . LEU A 1 93 ? 25.077 93.826 38.356 1.00 29.67 93 LEU A C 1
ATOM 655 O O . LEU A 1 93 ? 26.218 93.841 38.812 1.00 30.62 93 LEU A O 1
ATOM 660 N N . ASN A 1 94 ? 24.773 93.280 37.183 1.00 28.48 94 ASN A N 1
ATOM 661 C CA . ASN A 1 94 ? 25.776 92.601 36.371 1.00 28.13 94 ASN A CA 1
ATOM 662 C C . ASN A 1 94 ? 26.046 93.252 35.018 1.00 30.39 94 ASN A C 1
ATOM 663 O O . ASN A 1 94 ? 26.987 92.874 34.320 1.00 30.43 94 ASN A O 1
ATOM 668 N N . PHE A 1 95 ? 25.224 94.227 34.650 1.00 30.36 95 PHE A N 1
ATOM 669 C CA . PHE A 1 95 ? 25.380 94.915 33.374 1.00 32.24 95 PHE A CA 1
ATOM 670 C C . PHE A 1 95 ? 25.193 96.418 33.545 1.00 34.04 95 PHE A C 1
ATOM 671 O O . PHE A 1 95 ? 24.485 96.867 34.446 1.00 34.32 95 PHE A O 1
ATOM 679 N N . ASP A 1 96 ? 25.842 97.190 32.682 1.00 35.90 96 ASP A N 1
ATOM 680 C CA . ASP A 1 96 ? 25.719 98.642 32.717 1.00 37.82 96 ASP A CA 1
ATOM 681 C C . ASP A 1 96 ? 24.754 99.032 31.609 1.00 37.14 96 ASP A C 1
ATOM 682 O O . ASP A 1 96 ? 24.334 98.182 30.825 1.00 37.12 96 ASP A O 1
ATOM 687 N N . GLY A 1 97 ? 24.396 100.308 31.544 1.00 36.41 97 GLY A N 1
ATOM 688 C CA . GLY A 1 97 ? 23.489 100.748 30.503 1.00 38.04 97 GLY A CA 1
ATOM 689 C C . GLY A 1 97 ? 22.119 101.161 31.000 1.00 38.82 97 GLY A C 1
ATOM 690 O O . GLY A 1 97 ? 21.864 101.224 32.203 1.00 38.66 97 GLY A O 1
ATOM 691 N N . GLU A 1 98 ? 21.225 101.438 30.060 1.00 39.27 98 GLU A N 1
ATOM 692 C CA . GLU A 1 98 ? 19.877 101.859 30.404 1.00 40.27 98 GLU A CA 1
ATOM 693 C C . GLU A 1 98 ? 18.862 100.734 30.212 1.00 38.17 98 GLU A C 1
ATOM 694 O O . GLU A 1 98 ? 18.588 100.316 29.086 1.00 37.76 98 GLU A O 1
ATOM 700 N N . LEU A 1 99 ? 18.320 100.236 31.318 1.00 35.96 99 LEU A N 1
ATOM 701 C CA . LEU A 1 99 ? 17.308 99.185 31.259 1.00 34.55 99 LEU A CA 1
ATOM 702 C C . LEU A 1 99 ? 15.983 99.913 31.035 1.00 34.14 99 LEU A C 1
ATOM 703 O O . LEU A 1 99 ? 15.345 100.365 31.987 1.00 35.16 99 LEU A O 1
ATOM 708 N N . ARG A 1 100 ? 15.585 100.040 29.773 1.00 31.42 100 ARG A N 1
ATOM 709 C CA . ARG A 1 100 ? 14.356 100.741 29.418 1.00 31.05 100 ARG A CA 1
ATOM 710 C C . ARG A 1 100 ? 13.118 99.885 29.670 1.00 31.15 100 ARG A C 1
ATOM 711 O O . ARG A 1 100 ? 12.960 98.815 29.078 1.00 28.28 100 ARG A O 1
ATOM 719 N N . GLU A 1 101 ? 12.235 100.372 30.537 1.00 31.17 101 GLU A N 1
ATOM 720 C CA . GLU A 1 101 ? 11.025 99.637 30.889 1.00 32.72 101 GLU A CA 1
ATOM 721 C C . GLU A 1 101 ? 9.720 100.262 30.413 1.00 32.74 101 GLU A C 1
ATOM 722 O O . GLU A 1 101 ? 9.549 101.478 30.442 1.00 31.84 101 GLU A O 1
ATOM 728 N N . SER A 1 102 ? 8.796 99.406 29.989 1.00 33.97 102 SER A N 1
ATOM 729 C CA . SER A 1 102 ? 7.485 99.840 29.528 1.00 36.69 102 SER A CA 1
ATOM 730 C C . SER A 1 102 ? 6.487 98.684 29.540 1.00 36.21 102 SER A C 1
ATOM 731 O O . SER A 1 102 ? 6.638 97.706 28.807 1.00 36.27 102 SER A O 1
ATOM 734 N N . LYS A 1 103 ? 5.479 98.806 30.399 1.00 36.10 103 LYS A N 1
ATOM 735 C CA . LYS A 1 103 ? 4.419 97.810 30.530 1.00 35.54 103 LYS A CA 1
ATOM 736 C C . LYS A 1 103 ? 4.857 96.368 30.794 1.00 33.39 103 LYS A C 1
ATOM 737 O O . LYS A 1 103 ? 4.595 95.472 29.990 1.00 33.65 103 LYS A O 1
ATOM 743 N N . GLY A 1 104 ? 5.512 96.145 31.927 1.00 30.44 104 GLY A N 1
ATOM 744 C CA . GLY A 1 104 ? 5.937 94.803 32.280 1.00 29.80 104 GLY A CA 1
ATOM 745 C C . GLY A 1 104 ? 7.052 94.202 31.447 1.00 28.58 104 GLY A C 1
ATOM 746 O O . GLY A 1 104 ? 7.207 92.980 31.413 1.00 27.83 104 GLY A O 1
ATOM 747 N N . ARG A 1 105 ? 7.830 95.050 30.779 1.00 26.69 105 ARG A N 1
ATOM 748 C CA . ARG A 1 105 ? 8.946 94.583 29.963 1.00 26.29 105 ARG A CA 1
ATOM 749 C C . ARG A 1 105 ? 10.088 95.605 29.995 1.00 24.73 105 ARG A C 1
ATOM 750 O O . ARG A 1 105 ? 9.880 96.791 29.740 1.00 25.38 105 ARG A O 1
ATOM 758 N N . ALA A 1 106 ? 11.290 95.142 30.328 1.00 22.75 106 ALA A N 1
ATOM 759 C CA . ALA A 1 106 ? 12.461 96.016 30.405 1.00 22.16 106 ALA A CA 1
ATOM 760 C C . ALA A 1 106 ? 13.539 95.459 29.491 1.00 22.38 106 ALA A C 1
ATOM 761 O O . ALA A 1 106 ? 13.868 94.279 29.561 1.00 22.93 106 ALA A O 1
ATOM 763 N N . ILE A 1 107 ? 14.101 96.317 28.647 1.00 21.68 107 ILE A N 1
ATOM 764 C CA . ILE A 1 107 ? 15.098 95.880 27.686 1.00 21.72 107 ILE A CA 1
ATOM 765 C C . ILE A 1 107 ? 16.403 96.663 27.737 1.00 22.12 107 ILE A C 1
ATOM 766 O O . ILE A 1 107 ? 16.396 97.893 27.774 1.00 21.99 107 ILE A O 1
ATOM 771 N N . LEU A 1 108 ? 17.518 95.938 27.738 1.00 22.42 108 LEU A N 1
ATOM 772 C CA . LEU A 1 108 ? 18.846 96.549 27.761 1.00 22.98 108 LEU A CA 1
ATOM 773 C C . LEU A 1 108 ? 19.542 96.168 26.460 1.00 22.10 108 LEU A C 1
ATOM 774 O O . LEU A 1 108 ? 19.749 94.989 26.189 1.00 21.90 108 LEU A O 1
ATOM 779 N N . LYS A 1 109 ? 19.905 97.155 25.649 1.00 23.75 109 LYS A N 1
ATOM 780 C CA . LYS A 1 109 ? 20.551 96.848 24.375 1.00 24.86 109 LYS A CA 1
ATOM 781 C C . LYS A 1 109 ? 22.060 97.079 24.363 1.00 26.34 109 LYS A C 1
ATOM 782 O O . LYS A 1 109 ? 22.548 98.004 23.714 1.00 25.71 109 LYS A O 1
ATOM 788 N N . GLY A 1 110 ? 22.795 96.224 25.072 1.00 27.57 110 GLY A N 1
ATOM 789 C CA . GLY A 1 110 ? 24.244 96.350 25.124 1.00 28.77 110 GLY A CA 1
ATOM 790 C C . GLY A 1 110 ? 24.915 95.316 24.240 1.00 30.36 110 GLY A C 1
ATOM 791 O O . GLY A 1 110 ? 24.313 94.859 23.270 1.00 30.38 110 GLY A O 1
ATOM 792 N N . GLU A 1 111 ? 26.153 94.942 24.559 1.00 31.54 111 GLU A N 1
ATOM 793 C CA . GLU A 1 111 ? 26.854 93.939 23.762 1.00 33.24 111 GLU A CA 1
ATOM 794 C C . GLU A 1 111 ? 25.886 92.780 23.592 1.00 33.43 111 GLU A C 1
ATOM 795 O O . GLU A 1 111 ? 25.781 92.181 22.522 1.00 33.78 111 GLU A O 1
ATOM 801 N N . LYS A 1 112 ? 25.177 92.474 24.671 1.00 30.90 112 LYS A N 1
ATOM 802 C CA . LYS A 1 112 ? 24.170 91.435 24.641 1.00 29.63 112 LYS A CA 1
ATOM 803 C C . LYS A 1 112 ? 22.853 92.134 24.949 1.00 27.52 112 LYS A C 1
ATOM 804 O O . LYS A 1 112 ? 22.818 93.094 25.720 1.00 25.56 112 LYS A O 1
ATOM 810 N N . THR A 1 113 ? 21.780 91.681 24.318 1.00 23.91 113 THR A N 1
ATOM 811 C CA . THR A 1 113 ? 20.474 92.271 24.549 1.00 22.33 113 THR A CA 1
ATOM 812 C C . THR A 1 113 ? 19.769 91.425 25.593 1.00 21.74 113 THR A C 1
ATOM 813 O O . THR A 1 113 ? 19.668 90.206 25.453 1.00 20.53 113 THR A O 1
ATOM 817 N N . ILE A 1 114 ? 19.310 92.081 26.651 1.00 21.31 114 ILE A N 1
ATOM 818 C CA . ILE A 1 114 ? 18.625 91.403 27.742 1.00 19.48 114 ILE A CA 1
ATOM 819 C C . ILE A 1 114 ? 17.188 91.903 27.801 1.00 18.82 114 ILE A C 1
ATOM 820 O O . ILE A 1 114 ? 16.939 93.108 27.845 1.00 19.36 114 ILE A O 1
ATOM 825 N N . VAL A 1 115 ? 16.248 90.967 27.782 1.00 17.46 115 VAL A N 1
ATOM 826 C CA . VAL A 1 115 ? 14.833 91.299 27.819 1.00 18.32 115 VAL A CA 1
ATOM 827 C C . VAL A 1 115 ? 14.209 90.661 29.052 1.00 19.76 115 VAL A C 1
ATOM 828 O O . VAL A 1 115 ? 14.157 89.436 29.171 1.00 21.34 115 VAL A O 1
ATOM 832 N N . ILE A 1 116 ? 13.753 91.497 29.975 1.00 19.07 116 ILE A N 1
ATOM 833 C CA . ILE A 1 116 ? 13.133 91.017 31.201 1.00 19.96 116 ILE A CA 1
ATOM 834 C C . ILE A 1 116 ? 11.625 91.147 31.028 1.00 19.50 116 ILE A C 1
ATOM 835 O O . ILE A 1 116 ? 11.107 92.231 30.755 1.00 19.64 116 ILE A O 1
ATOM 840 N N . ASN A 1 117 ? 10.924 90.035 31.204 1.00 19.11 117 ASN A N 1
ATOM 841 C CA . ASN A 1 117 ? 9.485 90.000 31.003 1.00 21.61 117 ASN A CA 1
ATOM 842 C C . ASN A 1 117 ? 8.698 89.572 32.241 1.00 23.36 117 ASN A C 1
ATOM 843 O O . ASN A 1 117 ? 9.106 88.671 32.975 1.00 23.19 117 ASN A O 1
ATOM 848 N N . HIS A 1 118 ? 7.565 90.228 32.462 1.00 24.01 118 HIS A N 1
ATOM 849 C CA . HIS A 1 118 ? 6.690 89.898 33.582 1.00 25.70 118 HIS A CA 1
ATOM 850 C C . HIS A 1 118 ? 5.428 89.306 32.963 1.00 25.51 118 HIS A C 1
ATOM 851 O O . HIS A 1 118 ? 4.589 90.046 32.449 1.00 25.01 118 HIS A O 1
ATOM 858 N N . ASP A 1 119 ? 5.286 87.985 33.005 1.00 23.93 119 ASP A N 1
ATOM 859 C CA . ASP A 1 119 ? 4.112 87.361 32.407 1.00 25.47 119 ASP A CA 1
ATOM 860 C C . ASP A 1 119 ? 4.145 85.844 32.526 1.00 23.69 119 ASP A C 1
ATOM 861 O O . ASP A 1 119 ? 5.157 85.261 32.916 1.00 22.35 119 ASP A O 1
ATOM 866 N N . ASP A 1 120 ? 3.024 85.212 32.198 1.00 23.06 120 ASP A N 1
ATOM 867 C CA . ASP A 1 120 ? 2.922 83.759 32.218 1.00 23.08 120 ASP A CA 1
ATOM 868 C C . ASP A 1 120 ? 3.828 83.262 31.090 1.00 22.79 120 ASP A C 1
ATOM 869 O O . ASP A 1 120 ? 3.791 83.795 29.978 1.00 21.38 120 ASP A O 1
ATOM 874 N N . ALA A 1 121 ? 4.651 82.260 31.381 1.00 21.38 121 ALA A N 1
ATOM 875 C CA . ALA A 1 121 ? 5.567 81.716 30.380 1.00 20.80 121 ALA A CA 1
ATOM 876 C C . ALA A 1 121 ? 4.842 81.284 29.106 1.00 21.21 121 ALA A C 1
ATOM 877 O O . ALA A 1 121 ? 5.356 81.474 28.003 1.00 20.40 121 ALA A O 1
ATOM 879 N N . ASN A 1 122 ? 3.656 80.697 29.255 1.00 20.36 122 ASN A N 1
ATOM 880 C CA . ASN A 1 122 ? 2.886 80.262 28.092 1.00 21.29 122 ASN A CA 1
ATOM 881 C C . ASN A 1 122 ? 2.471 81.442 27.217 1.00 22.23 122 ASN A C 1
ATOM 882 O O . ASN A 1 122 ? 2.432 81.330 25.989 1.00 21.39 122 ASN A O 1
ATOM 887 N N . ARG A 1 123 ? 2.163 82.575 27.841 1.00 22.68 123 ARG A N 1
ATOM 888 C CA . ARG A 1 123 ? 1.761 83.750 27.078 1.00 22.95 123 ARG A CA 1
ATOM 889 C C . ARG A 1 123 ? 2.965 84.319 26.335 1.00 22.07 123 ARG A C 1
ATOM 890 O O . ARG A 1 123 ? 2.869 84.658 25.153 1.00 20.38 123 ARG A O 1
ATOM 898 N N . LEU A 1 124 ? 4.102 84.413 27.019 1.00 19.48 124 LEU A N 1
ATOM 899 C CA . LEU A 1 124 ? 5.307 84.927 26.372 1.00 19.65 124 LEU A CA 1
ATOM 900 C C . LEU A 1 124 ? 5.729 84.043 25.191 1.00 17.94 124 LEU A C 1
ATOM 901 O O . LEU A 1 124 ? 6.002 84.545 24.099 1.00 17.66 124 LEU A O 1
ATOM 906 N N . MET A 1 125 ? 5.776 82.730 25.400 1.00 17.17 125 MET A N 1
ATOM 907 C CA . MET A 1 125 ? 6.179 81.822 24.327 1.00 17.73 125 MET A CA 1
ATOM 908 C C . MET A 1 125 ? 5.195 81.815 23.156 1.00 18.20 125 MET A C 1
ATOM 909 O O . MET A 1 125 ? 5.597 81.624 22.002 1.00 17.84 125 MET A O 1
ATOM 914 N N . ALA A 1 126 ? 3.913 82.032 23.444 1.00 18.34 126 ALA A N 1
ATOM 915 C CA . ALA A 1 126 ? 2.900 82.079 22.389 1.00 19.42 126 ALA A CA 1
ATOM 916 C C . ALA A 1 126 ? 3.116 83.331 21.540 1.00 22.18 126 ALA A C 1
ATOM 917 O O . ALA A 1 126 ? 2.833 83.341 20.336 1.00 23.85 126 ALA A O 1
ATOM 919 N N . GLU A 1 127 ? 3.612 84.390 22.173 1.00 22.58 127 GLU A N 1
ATOM 920 C CA . GLU A 1 127 ? 3.881 85.644 21.476 1.00 26.34 127 GLU A CA 1
ATOM 921 C C . GLU A 1 127 ? 5.139 85.530 20.605 1.00 25.60 127 GLU A C 1
ATOM 922 O O . GLU A 1 127 ? 5.244 86.183 19.566 1.00 26.29 127 GLU A O 1
ATOM 928 N N . ARG A 1 128 ? 6.087 84.697 21.028 1.00 23.94 128 ARG A N 1
ATOM 929 C CA . ARG A 1 128 ? 7.341 84.504 20.296 1.00 23.55 128 ARG A CA 1
ATOM 930 C C . ARG A 1 128 ? 7.353 83.146 19.585 1.00 24.62 128 ARG A C 1
ATOM 931 O O . ARG A 1 128 ? 8.069 82.222 19.981 1.00 21.72 128 ARG A O 1
ATOM 939 N N . HIS A 1 129 ? 6.555 83.041 18.528 1.00 25.99 129 HIS A N 1
ATOM 940 C CA . HIS A 1 129 ? 6.431 81.815 17.748 1.00 25.62 129 HIS A CA 1
ATOM 941 C C . HIS A 1 129 ? 7.679 81.562 16.901 1.00 24.86 129 HIS A C 1
ATOM 942 O O . HIS A 1 129 ? 8.151 82.467 16.211 1.00 24.33 129 HIS A O 1
ATOM 949 N N . ARG A 1 130 ? 8.213 80.340 16.964 1.00 22.40 130 ARG A N 1
ATOM 950 C CA . ARG A 1 130 ? 9.402 79.966 16.191 1.00 21.25 130 ARG A CA 1
ATOM 951 C C . ARG A 1 130 ? 10.439 81.081 16.275 1.00 22.09 130 ARG A C 1
ATOM 952 O O . ARG A 1 130 ? 10.901 81.596 15.254 1.00 21.12 130 ARG A O 1
ATOM 960 N N . TYR A 1 131 ? 10.822 81.427 17.499 1.00 19.69 131 TYR A N 1
ATOM 961 C CA . TYR A 1 131 ? 11.749 82.527 17.722 1.00 19.44 131 TYR A CA 1
ATOM 962 C C . TYR A 1 131 ? 13.067 82.204 18.418 1.00 19.61 131 TYR A C 1
ATOM 963 O O . TYR A 1 131 ? 14.108 82.747 18.053 1.00 19.98 131 TYR A O 1
ATOM 972 N N . PHE A 1 132 ? 13.029 81.330 19.419 1.00 19.20 132 PHE A N 1
ATOM 973 C CA . PHE A 1 132 ? 14.238 81.005 20.168 1.00 17.42 132 PHE A CA 1
ATOM 974 C C . PHE A 1 132 ? 15.075 79.839 19.665 1.00 16.81 132 PHE A C 1
ATOM 975 O O . PHE A 1 132 ? 14.544 78.809 19.256 1.00 18.14 132 PHE A O 1
ATOM 983 N N . HIS A 1 133 ? 16.395 80.010 19.718 1.00 16.93 133 HIS A N 1
ATOM 984 C CA . HIS A 1 133 ? 17.329 78.964 19.320 1.00 18.28 133 HIS A CA 1
ATOM 985 C C . HIS A 1 133 ? 17.436 77.979 20.483 1.00 17.61 133 HIS A C 1
ATOM 986 O O . HIS A 1 133 ? 17.790 76.818 20.302 1.00 17.71 133 HIS A O 1
ATOM 993 N N . PHE A 1 134 ? 17.139 78.460 21.686 1.00 18.05 134 PHE A N 1
ATOM 994 C CA . PHE A 1 134 ? 17.188 77.611 22.870 1.00 18.27 134 PHE A CA 1
ATOM 995 C C . PHE A 1 134 ? 16.219 78.113 23.925 1.00 17.52 134 PHE A C 1
ATOM 996 O O . PHE A 1 134 ? 16.139 79.310 24.192 1.00 18.41 134 PHE A O 1
ATOM 1004 N N . ILE A 1 135 ? 15.469 77.185 24.505 1.00 19.13 135 ILE A N 1
ATOM 1005 C CA . ILE A 1 135 ? 14.527 77.514 25.566 1.00 17.13 135 ILE A CA 1
ATOM 1006 C C . ILE A 1 135 ? 14.837 76.569 26.716 1.00 17.99 135 ILE A C 1
ATOM 1007 O O . ILE A 1 135 ? 14.979 75.365 26.510 1.00 20.63 135 ILE A O 1
ATOM 1012 N N . ASP A 1 136 ? 14.966 77.115 27.918 1.00 18.95 136 ASP A N 1
ATOM 1013 C CA . ASP A 1 136 ? 15.232 76.296 29.093 1.00 20.45 136 ASP A CA 1
ATOM 1014 C C . ASP A 1 136 ? 14.005 76.369 30.003 1.00 19.38 136 ASP A C 1
ATOM 1015 O O . ASP A 1 136 ? 13.663 77.429 30.519 1.00 19.92 136 ASP A O 1
ATOM 1020 N N . LEU A 1 137 ? 13.334 75.234 30.157 1.00 20.51 137 LEU A N 1
ATOM 1021 C CA . LEU A 1 137 ? 12.142 75.122 30.989 1.00 24.15 137 LEU A CA 1
ATOM 1022 C C . LEU A 1 137 ? 12.527 74.488 32.310 1.00 25.27 137 LEU A C 1
ATOM 1023 O O . LEU A 1 137 ? 12.803 73.286 32.365 1.00 25.57 137 LEU A O 1
ATOM 1028 N N . ASP A 1 138 ? 12.531 75.289 33.368 1.00 28.07 138 ASP A N 1
ATOM 1029 C CA . ASP A 1 138 ? 12.897 74.811 34.698 1.00 32.25 138 ASP A CA 1
ATOM 1030 C C . ASP A 1 138 ? 11.868 75.292 35.715 1.00 32.99 138 ASP A C 1
ATOM 1031 O O . ASP A 1 138 ? 12.123 76.231 36.466 1.00 35.20 138 ASP A O 1
ATOM 1036 N N . PRO A 1 139 ? 10.689 74.651 35.753 1.00 34.26 139 PRO A N 1
ATOM 1037 C CA . PRO A 1 139 ? 9.610 75.014 36.676 1.00 35.02 139 PRO A CA 1
ATOM 1038 C C . PRO A 1 139 ? 9.667 74.308 38.028 1.00 36.15 139 PRO A C 1
ATOM 1039 O O . PRO A 1 139 ? 10.538 73.474 38.272 1.00 36.05 139 PRO A O 1
ATOM 1043 N N . PHE A 1 140 ? 8.729 74.664 38.902 1.00 38.22 140 PHE A N 1
ATOM 1044 C CA . PHE A 1 140 ? 8.623 74.042 40.216 1.00 40.59 140 PHE A CA 1
ATOM 1045 C C . PHE A 1 140 ? 7.834 72.756 39.995 1.00 39.42 140 PHE A C 1
ATOM 1046 O O . PHE A 1 140 ? 6.604 72.774 40.003 1.00 40.82 140 PHE A O 1
ATOM 1054 N N . GLY A 1 141 ? 8.533 71.648 39.777 1.00 36.95 141 GLY A N 1
ATOM 1055 C CA . GLY A 1 141 ? 7.841 70.391 39.565 1.00 33.60 141 GLY A CA 1
ATOM 1056 C C . GLY A 1 141 ? 7.791 69.919 38.123 1.00 32.51 141 GLY A C 1
ATOM 1057 O O . GLY A 1 141 ? 8.824 69.609 37.528 1.00 31.68 141 GLY A O 1
ATOM 1058 N N . SER A 1 142 ? 6.584 69.871 37.563 1.00 29.44 142 SER A N 1
ATOM 1059 C CA . SER A 1 142 ? 6.367 69.409 36.192 1.00 27.26 142 SER A CA 1
ATOM 1060 C C . SER A 1 142 ? 6.428 70.511 35.130 1.00 24.66 142 SER A C 1
ATOM 1061 O O . SER A 1 142 ? 5.957 71.622 35.344 1.00 25.24 142 SER A O 1
ATOM 1064 N N . PRO A 1 143 ? 7.020 70.209 33.966 1.00 22.17 143 PRO A N 1
ATOM 1065 C CA . PRO A 1 143 ? 7.128 71.185 32.876 1.00 20.84 143 PRO A CA 1
ATOM 1066 C C . PRO A 1 143 ? 6.021 70.971 31.844 1.00 19.72 143 PRO A C 1
ATOM 1067 O O . PRO A 1 143 ? 5.954 71.677 30.837 1.00 18.90 143 PRO A O 1
ATOM 1071 N N . MET A 1 144 ? 5.156 69.996 32.105 1.00 18.56 144 MET A N 1
ATOM 1072 C CA . MET A 1 144 ? 4.101 69.644 31.163 1.00 19.42 144 MET A CA 1
ATOM 1073 C C . MET A 1 144 ? 3.089 70.725 30.797 1.00 20.38 144 MET A C 1
ATOM 1074 O O . MET A 1 144 ? 2.576 70.728 29.679 1.00 18.47 144 MET A O 1
ATOM 1079 N N . GLU A 1 145 ? 2.799 71.653 31.703 1.00 18.98 145 GLU A N 1
ATOM 1080 C CA . GL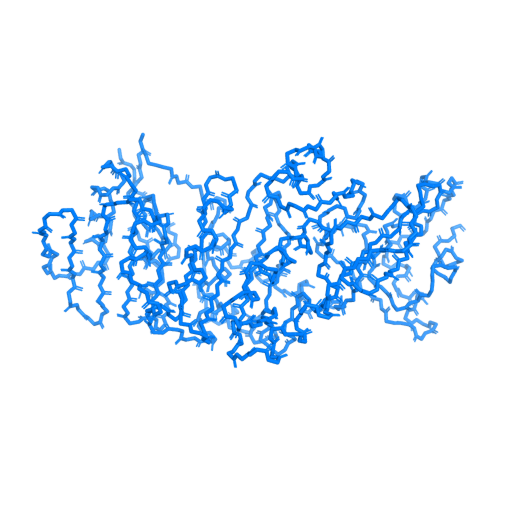U A 1 145 ? 1.848 72.708 31.354 1.00 22.57 145 GLU A CA 1
ATOM 1081 C C . GLU A 1 145 ? 2.479 73.730 30.392 1.00 20.87 145 GLU A C 1
ATOM 1082 O O . GLU A 1 145 ? 1.779 74.574 29.832 1.00 20.18 145 GLU A O 1
ATOM 1088 N N . PHE A 1 146 ? 3.794 73.633 30.184 1.00 18.43 146 PHE A N 1
ATOM 1089 C CA . PHE A 1 146 ? 4.510 74.568 29.310 1.00 17.91 146 PHE A CA 1
ATOM 1090 C C . PHE A 1 146 ? 5.150 73.931 28.069 1.00 17.09 146 PHE A C 1
ATOM 1091 O O . PHE A 1 146 ? 5.600 74.641 27.165 1.00 16.19 146 PHE A O 1
ATOM 1099 N N . LEU A 1 147 ? 5.199 72.603 28.034 1.00 16.42 147 LEU A N 1
ATOM 1100 C CA . LEU A 1 147 ? 5.847 71.892 26.938 1.00 16.05 147 LEU A CA 1
ATOM 1101 C C . LEU A 1 147 ? 5.322 72.132 25.528 1.00 16.39 147 LEU A C 1
ATOM 1102 O O . LEU A 1 147 ? 6.111 72.362 24.603 1.00 13.41 147 LEU A O 1
ATOM 1107 N N . ASP A 1 148 ? 4.005 72.070 25.348 1.00 15.67 148 ASP A N 1
ATOM 1108 C CA . ASP A 1 148 ? 3.458 72.249 24.007 1.00 16.73 148 ASP A CA 1
ATOM 1109 C C . ASP A 1 148 ? 3.768 73.624 23.429 1.00 16.57 148 ASP A C 1
ATOM 1110 O O . ASP A 1 148 ? 4.124 73.747 22.252 1.00 16.41 148 ASP A O 1
ATOM 1115 N N . THR A 1 149 ? 3.649 74.660 24.249 1.00 16.25 149 THR A N 1
ATOM 1116 C CA . THR A 1 149 ? 3.930 76.008 23.773 1.00 16.60 149 THR A CA 1
ATOM 1117 C C . THR A 1 149 ? 5.423 76.190 23.500 1.00 17.86 149 THR A C 1
ATOM 1118 O O . THR A 1 149 ? 5.806 76.860 22.540 1.00 15.21 149 THR A O 1
ATOM 1122 N N . ALA A 1 150 ? 6.274 75.589 24.329 1.00 17.01 150 ALA A N 1
ATOM 1123 C CA . ALA A 1 150 ? 7.709 75.712 24.102 1.00 16.74 150 ALA A CA 1
ATOM 1124 C C . ALA A 1 150 ? 8.061 75.086 22.752 1.00 17.96 150 ALA A C 1
ATOM 1125 O O . ALA A 1 150 ? 8.943 75.572 22.043 1.00 18.14 150 ALA A O 1
ATOM 1127 N N . LEU A 1 151 ? 7.361 74.012 22.401 1.00 17.79 151 LEU A N 1
ATOM 1128 C CA . LEU A 1 151 ? 7.607 73.319 21.143 1.00 19.09 151 LEU A CA 1
ATOM 1129 C C . LEU A 1 151 ? 7.198 74.150 19.930 1.00 19.54 151 LEU A C 1
ATOM 1130 O O . LEU A 1 151 ? 7.572 73.827 18.801 1.00 22.83 151 LEU A O 1
ATOM 1135 N N . ARG A 1 152 ? 6.431 75.214 20.164 1.00 18.02 152 ARG A N 1
ATOM 1136 C CA . ARG A 1 152 ? 6.009 76.110 19.092 1.00 18.15 152 ARG A CA 1
ATOM 1137 C C . ARG A 1 152 ? 6.848 77.395 19.105 1.00 18.44 152 ARG A C 1
ATOM 1138 O O . ARG A 1 152 ? 7.023 78.039 18.072 1.00 18.23 152 ARG A O 1
ATOM 1146 N N . SER A 1 153 ? 7.367 77.752 20.278 1.00 17.32 153 SER A N 1
ATOM 1147 C CA . SER A 1 153 ? 8.182 78.956 20.451 1.00 17.25 153 SER A CA 1
ATOM 1148 C C . SER A 1 153 ? 9.642 78.767 20.006 1.00 17.39 153 SER A C 1
ATOM 1149 O O . SER A 1 153 ? 10.287 79.714 19.548 1.00 19.10 153 SER A O 1
ATOM 1152 N N . ALA A 1 154 ? 10.171 77.557 20.157 1.00 16.49 154 ALA A N 1
ATOM 1153 C CA . ALA A 1 154 ? 11.541 77.281 19.730 1.00 18.84 154 ALA A CA 1
ATOM 1154 C C . ALA A 1 154 ? 11.530 77.200 18.201 1.00 19.52 154 ALA A C 1
ATOM 1155 O O . ALA A 1 154 ? 10.490 76.921 17.615 1.00 18.07 154 ALA A O 1
ATOM 1157 N N . LYS A 1 155 ? 12.673 77.459 17.566 1.00 21.66 155 LYS A N 1
ATOM 1158 C CA . LYS A 1 155 ? 12.787 77.352 16.102 1.00 22.66 155 LYS A CA 1
ATOM 1159 C C . LYS A 1 155 ? 12.574 75.870 15.769 1.00 20.81 155 LYS A C 1
ATOM 1160 O O . LYS A 1 155 ? 12.687 75.020 16.651 1.00 18.88 155 LYS A O 1
ATOM 1166 N N . ARG A 1 156 ? 12.292 75.561 14.504 1.00 19.34 156 ARG A N 1
ATOM 1167 C CA . ARG A 1 156 ? 12.061 74.177 14.090 1.00 20.73 156 ARG A CA 1
ATOM 1168 C C . ARG A 1 156 ? 13.327 73.316 14.191 1.00 21.57 156 ARG A C 1
ATOM 1169 O O . ARG A 1 156 ? 13.270 72.085 14.124 1.00 20.93 156 ARG A O 1
ATOM 1177 N N . ARG A 1 157 ? 14.473 73.968 14.354 1.00 20.37 157 ARG A N 1
ATOM 1178 C CA . ARG A 1 157 ? 15.732 73.255 14.509 1.00 23.80 157 ARG A CA 1
ATOM 1179 C C . ARG A 1 157 ? 16.357 73.757 15.806 1.0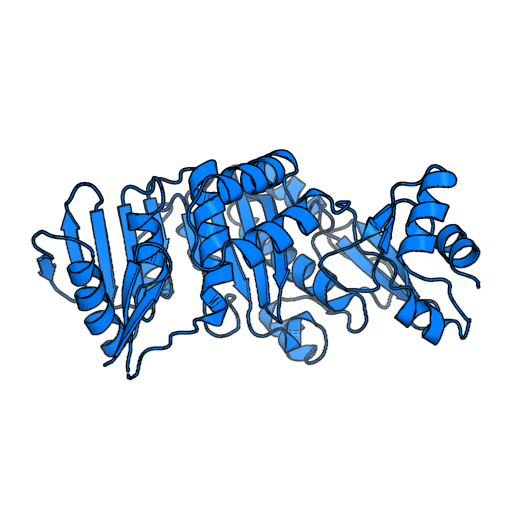0 24.36 157 ARG A C 1
ATOM 1180 O O . ARG A 1 157 ? 17.571 73.703 15.998 1.00 24.96 157 ARG A O 1
ATOM 1188 N N . GLY A 1 158 ? 15.496 74.244 16.695 1.00 23.63 158 GLY A N 1
ATOM 1189 C CA . GLY A 1 158 ? 15.951 74.765 17.969 1.00 23.50 158 GLY A CA 1
ATOM 1190 C C . GLY A 1 158 ? 16.329 73.708 18.986 1.00 22.80 158 GLY A C 1
ATOM 1191 O O . GLY A 1 158 ? 16.244 72.502 18.730 1.00 22.07 158 GLY A O 1
ATOM 1192 N N . ILE A 1 159 ? 16.746 74.172 20.157 1.00 20.28 159 ILE A N 1
ATOM 1193 C CA . ILE A 1 159 ? 17.149 73.286 21.233 1.00 20.27 159 ILE A CA 1
ATOM 1194 C C . ILE A 1 159 ? 16.224 73.512 22.409 1.00 19.39 159 ILE A C 1
ATOM 1195 O O . ILE A 1 159 ? 15.892 74.648 22.740 1.00 19.42 159 ILE A O 1
ATOM 1200 N N . LEU A 1 160 ? 15.798 72.426 23.036 1.00 18.93 160 LEU A N 1
ATOM 1201 C CA . LEU A 1 160 ? 14.919 72.545 24.180 1.00 20.87 160 LEU A CA 1
ATOM 1202 C C . LEU A 1 160 ? 15.550 71.895 25.399 1.00 19.39 160 LEU A C 1
ATOM 1203 O O . LEU A 1 160 ? 15.996 70.752 25.343 1.00 20.87 160 LEU A O 1
ATOM 1208 N N . GLY A 1 161 ? 15.596 72.640 26.495 1.00 20.96 161 GLY A N 1
ATOM 1209 C CA . GLY A 1 161 ? 16.138 72.109 27.731 1.00 21.83 161 GLY A CA 1
ATOM 1210 C C . GLY A 1 161 ? 14.956 71.981 28.668 1.00 22.56 161 GLY A C 1
ATOM 1211 O O . GLY A 1 161 ? 14.259 72.962 28.925 1.00 23.87 161 GLY A O 1
ATOM 1212 N N . VAL A 1 162 ? 14.710 70.779 29.171 1.00 22.55 162 VAL A N 1
ATOM 1213 C CA . VAL A 1 162 ? 13.577 70.569 30.056 1.00 24.46 162 VAL A CA 1
ATOM 1214 C C . VAL A 1 162 ? 13.991 69.883 31.347 1.00 25.27 162 VAL A C 1
ATOM 1215 O O . VAL A 1 162 ? 14.789 68.946 31.337 1.00 25.50 162 VAL A O 1
ATOM 1219 N N . THR A 1 163 ? 13.444 70.360 32.456 1.00 25.34 163 THR A N 1
ATOM 1220 C CA . THR A 1 163 ? 13.728 69.776 33.756 1.00 26.95 163 THR A CA 1
ATOM 1221 C C . THR A 1 163 ? 12.423 69.395 34.439 1.00 27.10 163 THR A C 1
ATOM 1222 O O . THR A 1 163 ? 11.437 70.127 34.369 1.00 28.67 163 THR A O 1
ATOM 1226 N N . ALA A 1 164 ? 12.415 68.232 35.071 1.00 25.50 164 ALA A N 1
ATOM 1227 C CA . ALA A 1 164 ? 11.254 67.773 35.812 1.00 26.00 164 ALA A CA 1
ATOM 1228 C C . ALA A 1 164 ? 11.783 67.569 37.224 1.00 27.20 164 ALA A C 1
ATOM 1229 O O . ALA A 1 164 ? 12.712 66.792 37.434 1.00 24.85 164 ALA A O 1
ATOM 1231 N N . THR A 1 165 ? 11.209 68.286 38.184 1.00 31.84 165 THR A N 1
ATOM 1232 C CA . THR A 1 165 ? 11.642 68.188 39.575 1.00 37.76 165 THR A CA 1
ATOM 1233 C C . THR A 1 165 ? 10.899 67.118 40.361 1.00 39.84 165 THR A C 1
ATOM 1234 O O . THR A 1 165 ? 11.509 66.354 41.110 1.00 44.11 165 THR A O 1
ATOM 1238 N N . ASP A 1 166 ? 9.583 67.065 40.205 1.00 40.69 166 ASP A N 1
ATOM 1239 C CA . ASP A 1 166 ? 8.797 66.072 40.922 1.00 41.89 166 ASP A CA 1
ATOM 1240 C C . ASP A 1 166 ? 8.994 64.682 40.327 1.00 41.39 166 ASP A C 1
ATOM 1241 O O . ASP A 1 166 ? 8.352 64.312 39.342 1.00 41.46 166 ASP A O 1
ATOM 1246 N N . GLY A 1 167 ? 9.893 63.916 40.938 1.00 41.20 167 GLY A N 1
ATOM 1247 C CA . GLY A 1 167 ? 10.176 62.574 40.466 1.00 39.49 167 GLY A CA 1
ATOM 1248 C C . GLY A 1 167 ? 9.245 61.513 41.023 1.00 39.49 167 GLY A C 1
ATOM 1249 O O . GLY A 1 167 ? 9.435 60.327 40.766 1.00 39.30 167 GLY A O 1
ATOM 1250 N N . ALA A 1 168 ? 8.240 61.931 41.789 1.00 37.64 168 ALA A N 1
ATOM 1251 C CA . ALA A 1 168 ? 7.288 60.990 42.368 1.00 36.03 168 ALA A CA 1
ATOM 1252 C C . ALA A 1 168 ? 6.513 60.267 41.265 1.00 34.98 168 ALA A C 1
ATOM 1253 O O . ALA A 1 168 ? 6.343 59.048 41.312 1.00 34.83 168 ALA A O 1
ATOM 1255 N N . PRO A 1 169 ? 6.024 61.011 40.258 1.00 33.11 169 PRO A N 1
ATOM 1256 C CA . PRO A 1 169 ? 5.287 60.322 39.200 1.00 32.33 169 PRO A CA 1
ATOM 1257 C C . PRO A 1 169 ? 6.223 59.618 38.216 1.00 29.19 169 PRO A C 1
ATOM 1258 O O . PRO A 1 169 ? 5.918 58.531 37.734 1.00 28.79 169 PRO A O 1
ATOM 1262 N N . LEU A 1 170 ? 7.374 60.226 37.938 1.00 27.36 170 LEU A N 1
ATOM 1263 C CA . LEU A 1 170 ? 8.325 59.631 37.002 1.00 26.64 170 LEU A CA 1
ATOM 1264 C C . LEU A 1 170 ? 9.024 58.383 37.541 1.00 27.95 170 LEU A C 1
ATOM 1265 O O . LEU A 1 170 ? 9.499 57.548 36.769 1.00 26.67 170 LEU A O 1
ATOM 1270 N N . CYS A 1 171 ? 9.092 58.250 38.861 1.00 27.95 171 CYS A N 1
ATOM 1271 C CA . CYS A 1 171 ? 9.737 57.084 39.444 1.00 30.45 171 CYS A CA 1
ATOM 1272 C C . CYS A 1 171 ? 8.764 55.992 39.851 1.00 29.98 171 CYS A C 1
ATOM 1273 O O . CYS A 1 171 ? 9.161 54.990 40.441 1.00 31.00 171 CYS A O 1
ATOM 1276 N N . GLY A 1 172 ? 7.488 56.189 39.536 1.00 29.13 172 GLY A N 1
ATOM 1277 C CA . GLY A 1 172 ? 6.493 55.180 39.853 1.00 30.19 172 GLY A CA 1
ATOM 1278 C C . GLY A 1 172 ? 5.776 55.260 41.190 1.00 29.53 172 GLY A C 1
ATOM 1279 O O . GLY A 1 172 ? 4.848 54.489 41.422 1.00 30.15 172 GLY A O 1
ATOM 1280 N N . ALA A 1 173 ? 6.187 56.169 42.071 1.00 28.91 173 ALA A N 1
AT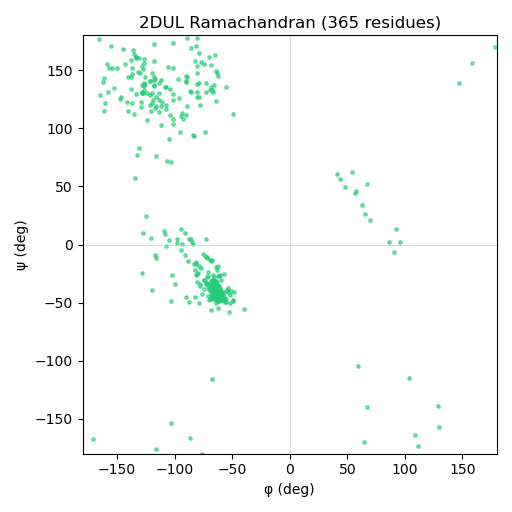OM 1281 C CA . ALA A 1 173 ? 5.528 56.292 43.371 1.00 29.72 173 ALA A CA 1
ATOM 1282 C C . ALA A 1 173 ? 4.076 56.754 43.211 1.00 30.40 173 ALA A C 1
ATOM 1283 O O . ALA A 1 173 ? 3.183 56.263 43.905 1.00 31.22 173 ALA A O 1
ATOM 1285 N N . HIS A 1 174 ? 3.854 57.698 42.297 1.00 29.66 174 HIS A N 1
ATOM 1286 C CA . HIS A 1 174 ? 2.522 58.237 42.014 1.00 30.10 174 HIS A CA 1
ATOM 1287 C C . HIS A 1 174 ? 2.153 57.884 40.571 1.00 29.25 174 HIS A C 1
ATOM 1288 O O . HIS A 1 174 ? 2.193 58.738 39.683 1.00 26.51 174 HIS A O 1
ATOM 1295 N N . PRO A 1 175 ? 1.772 56.621 40.325 1.00 28.03 175 PRO A N 1
ATOM 1296 C CA . PRO A 1 175 ? 1.405 56.154 38.985 1.00 27.71 175 PRO A CA 1
ATOM 1297 C C . PRO A 1 175 ? 0.261 56.892 38.298 1.00 27.47 175 PRO A C 1
ATOM 1298 O O . PRO A 1 175 ? 0.351 57.199 37.108 1.00 26.49 175 PRO A O 1
ATOM 1302 N N . ARG A 1 176 ? -0.812 57.175 39.030 1.00 27.03 176 ARG A N 1
ATOM 1303 C CA . ARG A 1 176 ? -1.944 57.871 38.429 1.00 26.43 176 ARG A CA 1
ATOM 1304 C C . ARG A 1 176 ? -1.544 59.258 37.951 1.00 24.22 176 ARG A C 1
ATOM 1305 O O . ARG A 1 176 ? -1.957 59.696 36.877 1.00 21.80 176 ARG A O 1
ATOM 1313 N N . ALA A 1 177 ? -0.733 59.946 38.745 1.00 21.95 177 ALA A N 1
ATOM 1314 C CA . ALA A 1 177 ? -0.269 61.275 38.372 1.00 20.70 177 ALA A CA 1
ATOM 1315 C C . ALA A 1 177 ? 0.632 61.178 37.136 1.00 21.02 177 ALA A C 1
ATOM 1316 O O . ALA A 1 177 ? 0.622 62.066 36.283 1.00 18.17 177 ALA A O 1
ATOM 1318 N N . CYS A 1 178 ? 1.406 60.097 37.038 1.00 18.92 178 CYS A N 1
ATOM 1319 C CA . CYS A 1 178 ? 2.298 59.932 35.894 1.00 19.90 178 CYS A CA 1
ATOM 1320 C C . CYS A 1 178 ? 1.474 59.744 34.630 1.00 19.23 178 CYS A C 1
ATOM 1321 O O . CYS A 1 178 ? 1.824 60.271 33.577 1.00 18.71 178 CYS A O 1
ATOM 1324 N N . LEU A 1 179 ? 0.379 58.996 34.732 1.00 19.05 179 LEU A N 1
ATOM 1325 C CA . LEU A 1 179 ? -0.491 58.780 33.576 1.00 20.75 179 LEU A CA 1
ATOM 1326 C C . LEU A 1 179 ? -1.088 60.115 33.123 1.00 20.09 179 LEU A C 1
ATOM 1327 O O . LEU A 1 179 ? -1.145 60.408 31.927 1.00 19.26 179 LEU A O 1
ATOM 1332 N N . ARG A 1 180 ? -1.530 60.921 34.084 1.00 16.78 180 ARG A N 1
ATOM 1333 C CA . ARG A 1 180 ? -2.130 62.213 33.769 1.00 16.76 180 ARG A CA 1
ATOM 1334 C C . ARG A 1 180 ? -1.154 63.223 33.174 1.00 17.61 180 ARG A C 1
ATOM 1335 O O . ARG A 1 180 ? -1.471 63.890 32.188 1.00 16.88 180 ARG A O 1
ATOM 1343 N N . LYS A 1 181 ? 0.027 63.340 33.772 1.00 16.41 181 LYS A N 1
ATOM 1344 C CA . LYS A 1 181 ? 1.014 64.311 33.316 1.00 17.47 181 LYS A CA 1
ATOM 1345 C C . LYS A 1 181 ? 1.869 63.891 32.126 1.00 17.36 181 LYS A C 1
ATOM 1346 O O . LYS A 1 181 ? 2.076 64.679 31.196 1.00 16.47 181 LYS A O 1
ATOM 1352 N N . TYR A 1 182 ? 2.361 62.655 32.161 1.00 17.07 182 TYR A N 1
ATOM 1353 C CA . TYR A 1 182 ? 3.245 62.147 31.118 1.00 16.47 182 TYR A CA 1
ATOM 1354 C C . TYR A 1 182 ? 2.663 61.125 30.157 1.00 16.03 182 TYR A C 1
ATOM 1355 O O . TYR A 1 182 ? 3.357 60.683 29.240 1.00 16.64 182 TYR A O 1
ATOM 1364 N N . LEU A 1 183 ? 1.402 60.756 30.357 1.00 14.59 183 LEU A N 1
ATOM 1365 C CA . LEU A 1 183 ? 0.739 59.777 29.503 1.00 16.02 183 LEU A CA 1
ATOM 1366 C C . LEU A 1 183 ? 1.616 58.534 29.295 1.00 16.73 183 LEU A C 1
ATOM 1367 O O . LEU A 1 183 ? 1.832 58.076 28.167 1.00 13.97 183 LEU A O 1
ATOM 1372 N N . ALA A 1 184 ? 2.119 57.992 30.399 1.00 14.64 184 ALA A N 1
ATOM 1373 C CA . ALA A 1 184 ? 2.972 56.810 30.367 1.00 14.95 184 ALA A CA 1
ATOM 1374 C C . ALA A 1 184 ? 2.863 56.067 31.698 1.00 16.34 184 ALA A C 1
ATOM 1375 O O . ALA A 1 184 ? 2.585 56.679 32.733 1.00 17.24 184 ALA A O 1
ATOM 1377 N N . VAL A 1 185 ? 3.075 54.752 31.652 1.00 15.95 185 VAL A N 1
ATOM 1378 C CA . VAL A 1 185 ? 3.031 53.889 32.831 1.00 17.19 185 VAL A CA 1
ATOM 1379 C C . VAL A 1 185 ? 4.464 53.762 33.364 1.00 17.92 185 VAL A C 1
ATOM 1380 O O . VAL A 1 185 ? 5.333 53.175 32.712 1.00 16.20 185 VAL A O 1
ATOM 1384 N N . PRO A 1 186 ? 4.728 54.309 34.562 1.00 18.39 186 PRO A N 1
ATOM 1385 C CA . PRO A 1 186 ? 6.062 54.259 35.166 1.00 19.04 186 PRO A CA 1
ATOM 1386 C C . PRO A 1 186 ? 6.445 52.919 35.795 1.00 18.65 186 PRO A C 1
ATOM 1387 O O . PRO A 1 186 ? 5.585 52.115 36.161 1.00 18.64 186 PRO A O 1
ATOM 1391 N N . LEU A 1 187 ? 7.749 52.698 35.911 1.00 19.06 187 LEU A N 1
ATOM 1392 C CA . LEU A 1 187 ? 8.284 51.482 36.511 1.00 20.57 187 LEU A CA 1
ATOM 1393 C C . LEU A 1 187 ? 9.068 51.852 37.765 1.00 20.77 187 LEU A C 1
ATOM 1394 O O . LEU A 1 187 ? 10.061 52.574 37.694 1.00 19.96 187 LEU A O 1
ATOM 1399 N N . ARG A 1 188 ? 8.621 51.377 38.920 1.00 24.27 188 ARG A N 1
ATOM 1400 C CA . ARG A 1 188 ? 9.341 51.683 40.149 1.00 25.82 188 ARG A CA 1
ATOM 1401 C C . ARG A 1 188 ? 10.477 50.688 40.378 1.00 24.86 188 ARG A C 1
ATOM 1402 O O . ARG A 1 188 ? 10.574 49.675 39.686 1.00 25.23 188 ARG A O 1
ATOM 1410 N N . GLY A 1 189 ? 11.349 50.987 41.333 1.00 24.66 189 GLY A N 1
ATOM 1411 C CA . GLY A 1 189 ? 12.458 50.091 41.604 1.00 23.45 189 GLY A CA 1
ATOM 1412 C C . GLY A 1 189 ? 13.800 50.639 41.157 1.00 22.28 189 GLY A C 1
ATOM 1413 O O . GLY A 1 189 ? 13.940 51.831 40.880 1.00 22.39 189 GLY A O 1
ATOM 1414 N N . GLU A 1 190 ? 14.784 49.752 41.066 1.00 21.06 190 GLU A N 1
ATOM 1415 C CA . GLU A 1 190 ? 16.143 50.121 40.690 1.00 22.63 190 GLU A CA 1
ATOM 1416 C C . GLU A 1 190 ? 16.318 50.822 39.345 1.00 21.21 190 GLU A C 1
ATOM 1417 O O . GLU A 1 190 ? 17.283 51.554 39.153 1.00 22.60 190 GLU A O 1
ATOM 1423 N N . LEU A 1 191 ? 15.402 50.598 38.412 1.00 20.38 191 LEU A N 1
ATOM 1424 C CA . LEU A 1 191 ? 15.518 51.215 37.094 1.00 21.75 191 LEU A CA 1
ATOM 1425 C C . LEU A 1 191 ? 14.749 52.527 36.932 1.00 21.08 191 LEU A C 1
ATOM 1426 O O . LEU A 1 191 ? 14.870 53.189 35.902 1.00 19.11 191 LEU A O 1
ATOM 1431 N N . CYS A 1 192 ? 13.989 52.917 37.951 1.00 20.74 192 CYS A N 1
ATOM 1432 C CA . CYS A 1 192 ? 13.158 54.117 37.856 1.00 20.64 192 CYS A CA 1
ATOM 1433 C C . CYS A 1 192 ? 13.834 55.424 37.446 1.00 21.11 192 CYS A C 1
ATOM 1434 O O . CYS A 1 192 ? 13.239 56.213 36.709 1.00 20.23 192 CYS A O 1
ATOM 1437 N N . HIS A 1 193 ? 15.061 55.668 37.900 1.00 20.01 193 HIS A N 1
ATOM 1438 C CA . HIS A 1 193 ? 15.743 56.898 37.522 1.00 21.44 193 HIS A CA 1
ATOM 1439 C C . HIS A 1 193 ? 15.892 56.964 35.998 1.00 21.81 193 HIS A C 1
ATOM 1440 O O . HIS A 1 193 ? 15.662 58.010 35.388 1.00 20.90 193 HIS A O 1
ATOM 1447 N N . GLU A 1 194 ? 16.268 55.848 35.379 1.00 19.49 194 GLU A N 1
ATOM 1448 C CA . GLU A 1 194 ? 16.427 55.858 33.932 1.00 19.12 194 GLU A CA 1
ATOM 1449 C C . GLU A 1 194 ? 15.087 55.820 33.206 1.00 18.14 194 GLU A C 1
ATOM 1450 O O . GLU A 1 194 ? 14.903 56.528 32.216 1.00 18.95 194 GLU A O 1
ATOM 1456 N N . VAL A 1 195 ? 14.158 54.992 33.679 1.00 17.04 195 VAL A N 1
ATOM 1457 C CA . VAL A 1 195 ? 12.845 54.906 33.034 1.00 17.50 195 VAL A CA 1
ATOM 1458 C C . VAL A 1 195 ? 12.167 56.276 33.071 1.00 17.52 195 VAL A C 1
ATOM 1459 O O . VAL A 1 195 ? 11.587 56.726 32.074 1.00 15.84 195 VAL A O 1
ATOM 1463 N N . GLY A 1 196 ? 12.258 56.946 34.218 1.00 17.38 196 GLY A N 1
ATOM 1464 C CA . GLY A 1 196 ? 11.673 58.269 34.346 1.00 17.20 196 GLY A CA 1
ATOM 1465 C C . GLY A 1 196 ? 12.303 59.228 33.350 1.00 17.68 196 GLY A C 1
ATOM 1466 O O . GLY A 1 196 ? 11.618 60.071 32.755 1.00 16.25 196 GLY A O 1
ATOM 1467 N N . THR A 1 197 ? 13.614 59.096 33.162 1.00 16.20 197 THR A N 1
ATOM 1468 C CA . THR A 1 197 ? 14.340 59.950 32.233 1.00 15.40 197 THR A CA 1
ATOM 1469 C C . THR A 1 197 ? 13.886 59.650 30.800 1.00 16.88 197 THR A C 1
ATOM 1470 O O . THR A 1 197 ? 13.703 60.565 29.998 1.00 15.87 197 THR A O 1
ATOM 1474 N N . ARG A 1 198 ? 13.693 58.371 30.487 1.00 14.28 198 ARG A N 1
ATOM 1475 C CA . ARG A 1 198 ? 13.249 57.984 29.150 1.00 14.45 198 ARG A CA 1
ATOM 1476 C C . ARG A 1 198 ? 11.787 58.352 28.925 1.00 15.22 198 ARG A C 1
ATOM 1477 O O . ARG A 1 198 ? 11.377 58.589 27.791 1.00 15.15 198 ARG A O 1
ATOM 1485 N N . ILE A 1 199 ? 11.001 58.401 30.001 1.00 13.04 199 ILE A N 1
ATOM 1486 C CA . ILE A 1 199 ? 9.601 58.801 29.891 1.00 14.25 199 ILE A CA 1
ATOM 1487 C C . ILE A 1 199 ? 9.569 60.288 29.528 1.00 15.35 199 ILE A C 1
ATOM 1488 O O . ILE A 1 199 ? 8.793 60.715 28.672 1.00 15.35 199 ILE A O 1
ATOM 1493 N N . LEU A 1 200 ? 10.433 61.073 30.164 1.00 14.55 200 LEU A N 1
ATOM 1494 C CA . LEU A 1 200 ? 10.497 62.508 29.889 1.00 16.34 200 LEU A CA 1
ATOM 1495 C C . LEU A 1 200 ? 10.878 62.754 28.427 1.00 17.24 200 LEU A C 1
ATOM 1496 O O . LEU A 1 200 ? 10.251 63.554 27.737 1.00 17.15 200 LEU A O 1
ATOM 1501 N N . VAL A 1 201 ? 11.925 62.083 27.957 1.00 16.20 201 VAL A N 1
ATOM 1502 C CA . VAL A 1 201 ? 12.346 62.265 26.570 1.00 15.91 201 VAL A CA 1
ATOM 1503 C C . VAL A 1 201 ? 11.215 61.835 25.646 1.00 16.46 201 VAL A C 1
ATOM 1504 O O . VAL A 1 201 ? 10.911 62.509 24.660 1.00 16.40 201 VAL A O 1
ATOM 1508 N N . GLY A 1 202 ? 10.591 60.712 25.987 1.00 15.24 202 GLY A N 1
ATOM 1509 C CA . GLY A 1 202 ? 9.500 60.188 25.190 1.00 16.11 202 GLY A CA 1
ATOM 1510 C C . GLY A 1 202 ? 8.296 61.106 25.052 1.00 15.88 202 GLY A C 1
ATOM 1511 O O . GLY A 1 202 ? 7.681 61.159 23.986 1.00 14.75 202 GLY A O 1
ATOM 1512 N N . VAL A 1 203 ? 7.949 61.833 26.109 1.00 13.88 203 VAL A N 1
ATOM 1513 C CA . VAL A 1 203 ? 6.795 62.726 26.033 1.00 14.19 203 VAL A CA 1
ATOM 1514 C C . VAL A 1 203 ? 7.111 63.953 25.171 1.00 15.40 203 VAL A C 1
ATOM 1515 O O . VAL A 1 203 ? 6.243 64.468 24.462 1.00 13.54 203 VAL A O 1
ATOM 1519 N N . ILE A 1 204 ? 8.359 64.407 25.220 1.00 14.34 204 ILE A N 1
ATOM 1520 C CA . ILE A 1 204 ? 8.778 65.543 24.408 1.00 14.50 204 ILE A CA 1
ATOM 1521 C C . ILE A 1 204 ? 8.676 65.122 22.938 1.00 14.97 204 ILE A C 1
ATOM 1522 O O . ILE A 1 204 ? 8.161 65.868 22.102 1.00 13.49 204 ILE A O 1
ATOM 1527 N N . ALA A 1 205 ? 9.155 63.917 22.642 1.00 14.43 205 ALA A N 1
ATOM 1528 C CA . ALA A 1 205 ? 9.112 63.388 21.281 1.00 15.34 205 ALA A CA 1
ATOM 1529 C C . ALA A 1 205 ? 7.674 63.264 20.781 1.00 15.22 205 ALA A C 1
ATOM 1530 O O . ALA A 1 205 ? 7.371 63.608 19.640 1.00 15.10 205 ALA A O 1
ATOM 1532 N N . ARG A 1 206 ? 6.789 62.761 21.634 1.00 13.94 206 ARG A N 1
ATOM 1533 C CA . ARG A 1 206 ? 5.392 62.588 21.249 1.00 15.20 206 ARG A CA 1
ATOM 1534 C C . ARG A 1 206 ? 4.682 63.916 21.015 1.00 14.92 206 ARG A C 1
ATOM 1535 O O . ARG A 1 206 ? 3.966 64.051 20.028 1.00 14.80 206 ARG A O 1
ATOM 1543 N N . TYR A 1 207 ? 4.887 64.901 21.891 1.00 14.05 207 TYR A N 1
ATOM 1544 C CA . TYR A 1 207 ? 4.245 66.208 21.704 1.00 15.45 207 TYR A CA 1
ATOM 1545 C C . TYR A 1 207 ? 4.784 66.941 20.475 1.00 15.01 207 TYR A C 1
ATOM 1546 O O . TYR A 1 207 ? 4.062 67.716 19.835 1.00 13.98 207 TYR A O 1
ATOM 1555 N N . ALA A 1 208 ? 6.050 66.701 20.151 1.00 15.03 208 ALA A N 1
ATOM 1556 C CA . ALA A 1 208 ? 6.686 67.378 19.021 1.00 14.91 208 ALA A CA 1
ATOM 1557 C C . ALA A 1 208 ? 6.226 66.899 17.648 1.00 16.34 208 ALA A C 1
ATOM 1558 O O . ALA A 1 208 ? 6.188 67.682 16.693 1.00 16.34 208 ALA A O 1
ATOM 1560 N N . ALA A 1 209 ? 5.884 65.619 17.552 1.00 17.07 209 ALA A N 1
ATOM 1561 C CA . ALA A 1 209 ? 5.480 65.019 16.281 1.00 17.64 209 ALA A CA 1
ATOM 1562 C C . ALA A 1 209 ? 4.392 65.744 15.501 1.00 18.06 209 ALA A C 1
ATOM 1563 O O . ALA A 1 209 ? 4.479 65.842 14.276 1.00 18.29 209 ALA A O 1
ATOM 1565 N N . LYS A 1 210 ? 3.373 66.258 16.184 1.00 16.78 210 LYS A N 1
ATOM 1566 C CA . LYS A 1 210 ? 2.296 66.938 15.468 1.00 17.82 210 LYS A CA 1
ATOM 1567 C C . LYS A 1 210 ? 2.726 68.190 14.700 1.00 18.02 210 LYS A C 1
ATOM 1568 O O . LYS A 1 210 ? 2.014 68.642 13.812 1.0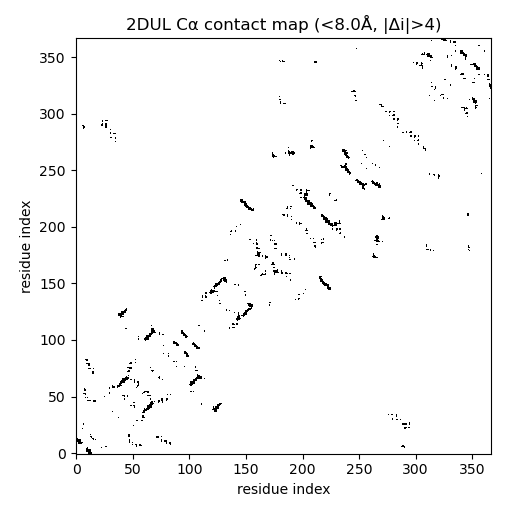0 18.02 210 LYS A O 1
ATOM 1574 N N . TYR A 1 211 ? 3.886 68.744 15.035 1.00 16.90 211 TYR A N 1
ATOM 1575 C CA . TYR A 1 211 ? 4.388 69.928 14.341 1.00 17.79 211 TYR A CA 1
ATOM 1576 C C . TYR A 1 211 ? 5.322 69.493 13.220 1.00 18.60 211 TYR A C 1
ATOM 1577 O O . TYR A 1 211 ? 6.044 70.309 12.646 1.00 19.06 211 TYR A O 1
ATOM 1586 N N . ASP A 1 212 ? 5.287 68.201 12.913 1.00 18.87 212 ASP A N 1
ATOM 1587 C CA . ASP A 1 212 ? 6.156 67.607 11.903 1.00 20.44 212 ASP A CA 1
ATOM 1588 C C . ASP A 1 212 ? 7.611 67.868 12.293 1.00 20.85 212 ASP A C 1
ATOM 1589 O O . ASP A 1 212 ? 8.439 68.281 11.478 1.00 18.33 212 ASP A O 1
ATOM 1594 N N . LEU A 1 213 ? 7.899 67.624 13.569 1.00 19.30 213 LEU A N 1
ATOM 1595 C CA . LEU A 1 213 ? 9.234 67.796 14.123 1.00 19.29 213 LEU A CA 1
ATOM 1596 C C . LEU A 1 213 ? 9.654 66.501 14.792 1.00 18.73 213 LEU A C 1
ATOM 1597 O O . LEU A 1 213 ? 8.828 65.802 15.376 1.00 18.59 213 LEU A O 1
ATOM 1602 N N . GLY A 1 214 ? 10.937 66.181 14.693 1.00 18.26 214 GLY A N 1
ATOM 1603 C CA . GLY A 1 214 ? 11.459 64.998 15.348 1.00 18.74 214 GLY A CA 1
ATOM 1604 C C . GLY A 1 214 ? 12.455 65.522 16.365 1.00 18.34 214 GLY A C 1
ATOM 1605 O O . GLY A 1 214 ? 12.581 66.736 16.527 1.00 19.14 214 GLY A O 1
ATOM 1606 N N . ILE A 1 215 ? 13.147 64.634 17.066 1.00 16.91 215 ILE A N 1
ATOM 1607 C CA . ILE A 1 215 ? 14.149 65.073 18.022 1.00 19.01 215 ILE A CA 1
ATOM 1608 C C . ILE A 1 215 ? 15.358 64.153 18.040 1.00 19.91 215 ILE A C 1
ATOM 1609 O O . ILE A 1 215 ? 15.280 62.978 17.672 1.00 20.18 215 ILE A O 1
ATOM 1614 N N . ASP A 1 216 ? 16.480 64.727 18.459 1.00 20.36 216 ASP A N 1
ATOM 1615 C CA . ASP A 1 216 ? 17.727 64.006 18.644 1.00 22.09 216 ASP A CA 1
ATOM 1616 C C . ASP A 1 216 ? 18.085 64.385 20.072 1.00 21.44 216 ASP A C 1
ATOM 1617 O O . ASP A 1 216 ? 18.037 65.567 20.429 1.00 21.23 216 ASP A O 1
ATOM 1622 N N . VAL A 1 217 ? 18.411 63.405 20.903 1.00 19.10 217 VAL A N 1
ATOM 1623 C CA . VAL A 1 217 ? 18.769 63.722 22.274 1.00 18.89 217 VAL A CA 1
ATOM 1624 C C . VAL A 1 217 ? 20.220 64.190 22.324 1.00 20.46 217 VAL A C 1
ATOM 1625 O O . VAL A 1 217 ? 21.113 63.521 21.813 1.00 21.93 217 VAL A O 1
ATOM 1629 N N . ILE A 1 218 ? 20.443 65.358 22.917 1.00 18.37 218 ILE A N 1
ATOM 1630 C CA . ILE A 1 218 ? 21.787 65.888 23.052 1.00 19.07 218 ILE A CA 1
ATOM 1631 C C . ILE A 1 218 ? 22.362 65.313 24.342 1.00 18.93 218 ILE A C 1
ATOM 1632 O O . ILE A 1 218 ? 23.468 64.769 24.367 1.00 20.06 218 ILE A O 1
ATOM 1637 N N . LEU A 1 219 ? 21.583 65.423 25.410 1.00 18.59 219 LEU A N 1
ATOM 1638 C CA . LEU A 1 219 ? 21.990 64.929 26.715 1.00 19.37 219 LEU A CA 1
ATOM 1639 C C . LEU A 1 219 ? 20.786 64.857 27.636 1.00 18.85 219 LEU A C 1
ATOM 1640 O O . LEU A 1 219 ? 20.046 65.826 27.772 1.00 17.69 219 LEU A O 1
ATOM 1645 N N . ALA A 1 220 ? 20.586 63.700 28.255 1.00 19.09 220 ALA A N 1
ATOM 1646 C CA . ALA A 1 220 ? 19.482 63.523 29.192 1.00 19.75 220 ALA A CA 1
ATOM 1647 C C . ALA A 1 220 ? 20.061 62.740 30.354 1.00 21.12 220 ALA A C 1
ATOM 1648 O O . ALA A 1 220 ? 20.759 61.744 30.154 1.00 22.10 220 ALA A O 1
ATOM 1650 N N . TYR A 1 221 ? 19.774 63.187 31.571 1.00 21.16 221 TYR A N 1
ATOM 1651 C CA . TYR A 1 221 ? 20.321 62.521 32.736 1.00 20.83 221 TYR A CA 1
ATOM 1652 C C . TYR A 1 221 ? 19.479 62.732 33.984 1.00 22.40 221 TYR A C 1
ATOM 1653 O O . TYR A 1 221 ? 18.548 63.536 33.995 1.00 21.90 221 TYR A O 1
ATOM 1662 N N . TYR A 1 222 ? 19.820 61.987 35.029 1.00 22.05 222 TYR A N 1
ATOM 1663 C CA . TYR A 1 222 ? 19.144 62.076 36.314 1.00 22.76 222 TYR A CA 1
ATOM 1664 C C . TYR A 1 222 ? 20.178 62.536 37.337 1.00 24.35 222 TYR A C 1
ATOM 1665 O O . TYR A 1 222 ? 21.335 62.119 37.283 1.00 22.23 222 TYR A O 1
ATOM 1674 N N . LYS A 1 223 ? 19.761 63.390 38.265 1.00 24.43 223 LYS A N 1
ATOM 1675 C CA . LYS A 1 223 ? 20.667 63.876 39.297 1.00 27.12 223 LYS A CA 1
ATOM 1676 C C . LYS A 1 223 ? 19.915 64.430 40.496 1.00 27.08 223 LYS A C 1
ATOM 1677 O O . LYS A 1 223 ? 19.108 65.349 40.369 1.00 25.41 223 LYS A O 1
ATOM 1683 N N . ASP A 1 224 ? 20.189 63.851 41.658 1.00 29.82 224 ASP A N 1
ATOM 1684 C CA . ASP A 1 224 ? 19.588 64.283 42.912 1.00 30.73 224 ASP A CA 1
ATOM 1685 C C . ASP A 1 224 ? 18.103 64.623 42.814 1.00 30.54 224 ASP A C 1
ATOM 1686 O O . ASP A 1 224 ? 17.690 65.752 43.072 1.00 30.04 224 ASP A O 1
ATOM 1691 N N . HIS A 1 225 ? 17.312 63.633 42.424 1.00 30.83 225 HIS A N 1
ATOM 1692 C CA . HIS A 1 225 ? 15.869 63.773 42.325 1.00 32.17 225 HIS A CA 1
ATOM 1693 C C . HIS A 1 225 ? 15.299 64.742 41.297 1.00 31.07 225 HIS A C 1
ATOM 1694 O O . HIS A 1 225 ? 14.204 65.275 41.479 1.00 31.12 225 HIS A O 1
ATOM 1701 N N . TYR A 1 226 ? 16.042 64.990 40.225 1.00 29.21 226 TYR A N 1
ATOM 1702 C CA . TYR A 1 226 ? 15.526 65.835 39.165 1.00 28.13 226 TYR A CA 1
ATOM 1703 C C . TYR A 1 226 ? 15.948 65.229 37.835 1.00 25.62 226 TYR A C 1
ATOM 1704 O O . TYR A 1 226 ? 17.022 64.642 37.720 1.00 23.41 226 TYR A O 1
ATOM 1713 N N . PHE A 1 227 ? 15.068 65.335 36.850 1.00 23.89 227 PHE A N 1
ATOM 1714 C CA . PHE A 1 227 ? 15.321 64.780 35.529 1.00 23.15 227 PHE A CA 1
ATOM 1715 C C . PHE A 1 227 ? 15.578 65.914 34.552 1.00 22.30 227 PHE A C 1
ATOM 1716 O O . PHE A 1 227 ? 14.861 66.917 34.551 1.00 22.62 227 PHE A O 1
ATOM 1724 N N . ARG A 1 228 ? 16.599 65.739 33.719 1.00 21.04 228 ARG A N 1
ATOM 1725 C CA . ARG A 1 228 ? 17.015 66.750 32.754 1.00 21.01 228 ARG A CA 1
ATOM 1726 C C . ARG A 1 228 ? 17.088 66.189 31.335 1.00 21.03 228 ARG A C 1
ATOM 1727 O O . ARG A 1 228 ? 17.624 65.104 31.114 1.00 20.70 228 ARG A O 1
ATOM 1735 N N . ALA A 1 229 ? 16.576 66.942 30.369 1.00 19.45 229 ALA A N 1
ATOM 1736 C CA . ALA A 1 229 ? 16.618 66.497 28.983 1.00 20.75 229 ALA A CA 1
ATOM 1737 C C . ALA A 1 229 ? 16.902 67.643 28.027 1.00 21.45 229 ALA A C 1
ATOM 1738 O O . ALA A 1 229 ? 16.176 68.641 28.004 1.00 22.32 229 ALA A O 1
ATOM 1740 N N . PHE A 1 230 ? 17.970 67.495 27.249 1.00 20.05 230 PHE A N 1
ATOM 1741 C CA . PHE A 1 230 ? 18.337 68.486 26.250 1.00 19.14 230 PHE A CA 1
ATOM 1742 C C . PHE A 1 230 ? 18.115 67.819 24.897 1.00 18.29 230 PHE A C 1
ATOM 1743 O O . PHE A 1 230 ? 18.730 66.792 24.603 1.00 18.21 230 PHE A O 1
ATOM 1751 N N . VAL A 1 231 ? 17.236 68.389 24.081 1.00 18.19 231 VAL A N 1
ATOM 1752 C CA . VAL A 1 231 ? 16.964 67.817 22.771 1.00 18.36 231 VAL A CA 1
ATOM 1753 C C . VAL A 1 231 ? 17.110 68.822 21.647 1.00 18.38 231 VAL A C 1
ATOM 1754 O O . VAL A 1 231 ? 16.925 70.027 21.835 1.00 18.84 231 VAL A O 1
ATOM 1758 N N . LYS A 1 232 ? 17.462 68.305 20.476 1.00 20.15 232 LYS A N 1
ATOM 1759 C CA . LYS A 1 232 ? 17.629 69.111 19.277 1.00 21.00 232 LYS A CA 1
ATOM 1760 C C . LYS A 1 232 ? 16.438 68.795 18.383 1.00 21.25 232 LYS A C 1
ATOM 1761 O O . LYS A 1 232 ? 16.233 67.645 17.997 1.00 22.23 232 LYS A O 1
ATOM 1767 N N . LEU A 1 233 ? 15.646 69.808 18.064 1.00 20.27 233 LEU A N 1
ATOM 1768 C CA . LEU A 1 233 ? 14.481 69.604 17.217 1.00 21.20 233 LEU A CA 1
ATOM 1769 C C . LEU A 1 233 ? 14.916 69.359 15.771 1.00 21.58 233 LEU A C 1
ATOM 1770 O O . LEU A 1 233 ? 15.848 69.996 15.278 1.00 21.03 233 LEU A O 1
ATOM 1775 N N . LYS A 1 234 ? 14.250 68.416 15.114 1.00 21.36 234 LYS A N 1
ATOM 1776 C CA . LYS A 1 234 ? 14.540 68.072 13.725 1.00 23.01 234 LYS A CA 1
ATOM 1777 C C . LYS A 1 234 ? 13.333 68.478 12.878 1.00 24.05 234 LYS A C 1
ATOM 1778 O O . LYS A 1 234 ? 12.194 68.134 13.196 1.00 24.25 234 LYS A O 1
ATOM 1784 N N . ASP A 1 235 ? 13.585 69.201 11.790 1.00 24.99 235 ASP A N 1
ATOM 1785 C CA . ASP A 1 235 ? 12.511 69.698 10.938 1.00 25.00 235 ASP A CA 1
ATOM 1786 C C . ASP A 1 235 ? 12.083 68.778 9.799 1.00 26.33 235 ASP A C 1
ATOM 1787 O O . ASP A 1 235 ? 12.835 68.571 8.846 1.00 26.84 235 ASP A O 1
ATOM 1792 N N . GLY A 1 236 ? 10.867 68.244 9.897 1.00 22.76 236 GLY A N 1
ATOM 1793 C CA . GLY A 1 236 ? 10.356 67.371 8.853 1.00 23.34 236 GLY A CA 1
ATOM 1794 C C . GLY A 1 236 ? 9.428 66.265 9.324 1.00 21.95 236 GLY A C 1
ATOM 1795 O O . GLY A 1 236 ? 9.666 65.640 10.356 1.00 20.36 236 GLY A O 1
ATOM 1796 N N . ALA A 1 237 ? 8.368 66.020 8.556 1.00 22.00 237 ALA A N 1
ATOM 1797 C CA . ALA A 1 237 ? 7.398 64.979 8.882 1.00 23.39 237 ALA A CA 1
ATOM 1798 C C . ALA A 1 237 ? 8.088 63.621 8.995 1.00 23.29 237 ALA A C 1
ATOM 1799 O O . ALA A 1 237 ? 7.837 62.862 9.931 1.00 20.64 237 ALA A O 1
ATOM 1801 N N . ARG A 1 238 ? 8.966 63.329 8.038 1.00 23.19 238 ARG A N 1
ATOM 1802 C CA . ARG A 1 238 ? 9.696 62.069 8.013 1.00 24.47 238 ARG A CA 1
ATOM 1803 C C . ARG A 1 238 ? 10.555 61.958 9.267 1.00 22.73 238 ARG A C 1
ATOM 1804 O O . ARG A 1 238 ? 10.709 60.878 9.833 1.00 22.57 238 ARG A O 1
ATOM 1812 N N . LYS A 1 239 ? 11.141 63.079 9.679 1.00 21.19 239 LYS A N 1
ATOM 1813 C CA . LYS A 1 239 ? 11.974 63.105 10.874 1.00 21.82 239 LYS A CA 1
ATOM 1814 C C . LYS A 1 239 ? 11.099 62.839 12.099 1.00 20.44 239 LYS A C 1
ATOM 1815 O O . LYS A 1 239 ? 11.534 62.217 13.070 1.00 19.97 239 LYS A O 1
ATOM 1821 N N . GLY A 1 240 ? 9.859 63.310 12.039 1.00 20.44 240 GLY A N 1
ATOM 1822 C CA . GLY A 1 240 ? 8.932 63.070 13.126 1.00 20.06 240 GLY A CA 1
ATOM 1823 C C . GLY A 1 240 ? 8.620 61.583 13.144 1.00 20.03 240 GLY A C 1
ATOM 1824 O O . GLY A 1 240 ? 8.597 60.962 14.206 1.00 16.94 240 GLY A O 1
ATOM 1825 N N . ASP A 1 241 ? 8.400 61.001 11.965 1.00 19.08 241 ASP A N 1
ATOM 1826 C CA . ASP A 1 241 ? 8.104 59.572 11.876 1.00 19.33 241 ASP A CA 1
ATOM 1827 C C . ASP A 1 241 ? 9.234 58.717 12.453 1.00 19.35 241 ASP A C 1
ATOM 1828 O O . ASP A 1 241 ? 8.987 57.778 13.216 1.00 18.58 241 ASP A O 1
ATOM 1833 N N . GLU A 1 242 ? 10.470 59.039 12.084 1.00 17.22 242 GLU A N 1
ATOM 1834 C CA . GLU A 1 242 ? 11.630 58.285 12.556 1.00 19.83 242 GLU A CA 1
ATOM 1835 C C . GLU A 1 242 ? 11.801 58.420 14.067 1.00 18.98 242 GLU A C 1
ATOM 1836 O O . GLU A 1 242 ? 12.286 57.503 14.731 1.00 19.60 242 GLU A O 1
ATOM 1842 N N . THR A 1 243 ? 11.410 59.570 14.602 1.00 18.24 243 THR A N 1
ATOM 1843 C CA . THR A 1 243 ? 11.514 59.810 16.039 1.00 18.60 243 THR A CA 1
ATOM 1844 C C . THR A 1 243 ? 10.509 58.924 16.769 1.00 17.87 243 THR A C 1
ATOM 1845 O O . THR A 1 243 ? 10.855 58.264 17.744 1.00 18.47 243 THR A O 1
ATOM 1849 N N . LEU A 1 244 ? 9.266 58.897 16.293 1.00 17.35 244 LEU A N 1
ATOM 1850 C CA . LEU A 1 244 ? 8.255 58.059 16.927 1.00 17.29 244 LEU A CA 1
ATOM 1851 C C . LEU A 1 244 ? 8.657 56.582 16.850 1.00 18.95 244 LEU A C 1
ATOM 1852 O O . LEU A 1 244 ? 8.268 55.782 17.700 1.00 19.03 244 LEU A O 1
ATOM 1857 N N . GLU A 1 245 ? 9.446 56.221 15.841 1.00 19.29 245 GLU A N 1
ATOM 1858 C CA . GLU A 1 245 ? 9.897 54.838 15.705 1.00 19.84 245 GLU A CA 1
ATOM 1859 C C . GLU A 1 245 ? 10.930 54.461 16.769 1.00 18.85 245 GLU A C 1
ATOM 1860 O O . GLU A 1 245 ? 11.266 53.290 16.920 1.00 19.87 245 GLU A O 1
ATOM 1866 N N . LYS A 1 246 ? 11.440 55.449 17.497 1.00 17.66 246 LYS A N 1
ATOM 1867 C CA . LYS A 1 246 ? 12.427 55.172 18.533 1.00 18.03 246 LYS A CA 1
ATOM 1868 C C . LYS A 1 246 ? 11.771 54.994 19.899 1.00 18.25 246 LYS A C 1
ATOM 1869 O O . LYS A 1 246 ? 12.451 54.744 20.904 1.00 18.37 246 LYS A O 1
ATOM 1875 N N . LEU A 1 247 ? 10.447 55.114 19.929 1.00 16.30 247 LEU A N 1
ATOM 1876 C CA . LEU A 1 247 ? 9.685 54.929 21.164 1.00 17.03 247 LEU A CA 1
ATOM 1877 C C . LEU A 1 247 ? 9.473 53.432 21.360 1.00 17.84 247 LEU A C 1
ATOM 1878 O O . LEU A 1 247 ? 9.528 52.652 20.407 1.00 16.45 247 LEU A O 1
ATOM 1883 N N . GLY A 1 248 ? 9.226 53.029 22.598 1.00 15.05 248 GLY A N 1
ATOM 1884 C CA . GLY A 1 248 ? 9.009 51.623 22.864 1.00 15.52 248 GLY A CA 1
ATOM 1885 C C . GLY A 1 248 ? 8.525 51.393 24.280 1.00 16.52 248 GLY A C 1
ATOM 1886 O O . GLY A 1 248 ? 8.143 52.340 24.969 1.00 14.56 248 GLY A O 1
ATOM 1887 N N . TYR A 1 249 ? 8.546 50.136 24.709 1.00 16.91 249 TYR A N 1
ATOM 1888 C CA . TYR A 1 249 ? 8.089 49.772 26.044 1.00 17.22 249 TYR A CA 1
ATOM 1889 C C . TYR A 1 249 ? 9.066 48.835 26.729 1.00 20.27 249 TYR A C 1
ATOM 1890 O O . TYR A 1 249 ? 9.895 48.202 26.078 1.00 20.78 249 TYR A O 1
ATOM 1899 N N . ILE A 1 250 ? 8.951 48.749 28.049 1.00 20.14 250 ILE A N 1
ATOM 1900 C CA . ILE A 1 250 ? 9.812 47.897 28.851 1.00 19.15 250 ILE A CA 1
ATOM 1901 C C . ILE A 1 250 ? 8.968 46.895 29.629 1.00 19.38 250 ILE A C 1
ATOM 1902 O O . ILE A 1 250 ? 7.891 47.228 30.123 1.00 18.30 250 ILE A O 1
ATOM 1907 N N . TYR A 1 251 ? 9.467 45.669 29.719 1.00 18.82 251 TYR A N 1
ATOM 1908 C CA . TYR A 1 251 ? 8.820 44.610 30.470 1.00 18.84 251 TYR A CA 1
ATOM 1909 C C . TYR A 1 251 ? 9.841 44.279 31.549 1.00 21.06 251 TYR A C 1
ATOM 1910 O O . TYR A 1 251 ? 11.040 44.187 31.275 1.00 22.43 251 TYR A O 1
ATOM 1919 N N . PHE A 1 252 ? 9.368 44.111 32.775 1.00 19.54 252 PHE A N 1
ATOM 1920 C CA . PHE A 1 252 ? 10.262 43.860 33.897 1.00 21.11 252 PHE A CA 1
ATOM 1921 C C . PHE A 1 252 ? 9.770 42.703 34.758 1.00 23.04 252 PHE A C 1
ATOM 1922 O O . PHE A 1 252 ? 8.610 42.673 35.162 1.00 23.15 252 PHE A O 1
ATOM 1930 N N . ASP A 1 253 ? 10.653 41.747 35.031 1.00 22.42 253 ASP A N 1
ATOM 1931 C CA . ASP A 1 253 ? 10.292 40.595 35.857 1.00 24.97 253 ASP A CA 1
ATOM 1932 C C . ASP A 1 253 ? 10.687 40.903 37.299 1.00 23.82 253 ASP A C 1
ATOM 1933 O O . ASP A 1 253 ? 11.871 40.962 37.617 1.00 22.77 253 ASP A O 1
ATOM 1938 N N . ASP A 1 254 ? 9.697 41.089 38.166 1.00 24.70 254 ASP A N 1
ATOM 1939 C CA . ASP A 1 254 ? 9.961 41.417 39.567 1.00 27.53 254 ASP A CA 1
ATOM 1940 C C . ASP A 1 254 ? 10.710 40.341 40.348 1.00 26.39 254 ASP A C 1
ATOM 1941 O O . ASP A 1 254 ? 11.331 40.630 41.372 1.00 26.20 254 ASP A O 1
ATOM 1946 N N . LYS A 1 255 ? 10.648 39.102 39.879 1.00 25.31 255 LYS A N 1
ATOM 1947 C CA . LYS A 1 255 ? 11.320 38.019 40.580 1.00 26.79 255 LYS A CA 1
ATOM 1948 C C . LYS A 1 255 ? 12.771 37.809 40.164 1.00 26.49 255 LYS A C 1
ATOM 1949 O O . LYS A 1 255 ? 13.527 37.132 40.863 1.00 26.10 255 LYS A O 1
ATOM 1955 N N . THR A 1 256 ? 13.170 38.414 39.049 1.00 26.16 256 THR A N 1
ATOM 1956 C CA . THR A 1 256 ? 14.530 38.238 38.546 1.00 23.86 256 THR A CA 1
ATOM 1957 C C . THR A 1 256 ? 15.316 39.511 38.230 1.00 23.16 256 THR A C 1
ATOM 1958 O O . THR A 1 256 ? 16.545 39.492 38.233 1.00 23.60 256 THR A O 1
ATOM 1962 N N . GLY A 1 257 ? 14.623 40.607 37.948 1.00 20.03 257 GLY A N 1
ATOM 1963 C CA . GLY A 1 257 ? 15.323 41.833 37.621 1.00 19.96 257 GLY A CA 1
ATOM 1964 C C . GLY A 1 257 ? 15.646 41.882 36.135 1.00 21.36 257 GLY A C 1
ATOM 1965 O O . GLY A 1 257 ? 16.280 42.817 35.655 1.00 21.88 257 GLY A O 1
ATOM 1966 N N . LYS A 1 258 ? 15.213 40.865 35.401 1.00 21.37 258 LYS A N 1
ATOM 1967 C CA . LYS A 1 258 ? 15.452 40.828 33.964 1.00 23.01 258 LYS A CA 1
ATOM 1968 C C . LYS A 1 258 ? 14.455 41.736 33.254 1.00 23.46 258 LYS A C 1
ATOM 1969 O O . LYS A 1 258 ? 13.276 41.768 33.607 1.00 23.76 258 LYS A O 1
ATOM 1975 N N . PHE A 1 259 ? 14.932 42.476 32.257 1.00 22.39 259 PHE A N 1
ATOM 1976 C CA . PHE A 1 259 ? 14.065 43.366 31.500 1.00 22.47 259 PHE A CA 1
ATOM 1977 C C . PHE A 1 259 ? 14.032 42.948 30.038 1.00 21.99 259 PHE A C 1
ATOM 1978 O O . PHE A 1 259 ? 14.931 42.258 29.559 1.00 21.60 259 PHE A O 1
ATOM 1986 N N . GLU A 1 260 ? 12.976 43.354 29.344 1.00 21.71 260 GLU A N 1
ATOM 1987 C CA . GLU A 1 260 ? 12.813 43.056 27.923 1.00 22.89 260 GLU A CA 1
ATOM 1988 C C . GLU A 1 260 ? 12.434 44.376 27.271 1.00 22.17 260 GLU A C 1
ATOM 1989 O O . GLU A 1 260 ? 11.779 45.213 27.895 1.00 20.38 260 GLU A O 1
ATOM 1995 N N . LEU A 1 261 ? 12.836 44.565 26.021 1.00 19.38 261 LEU A N 1
ATOM 1996 C CA . LEU A 1 261 ? 12.516 45.797 25.321 1.00 20.77 261 LEU A CA 1
ATOM 1997 C C . LEU A 1 261 ? 11.627 45.513 24.119 1.00 20.83 261 LEU A C 1
ATOM 1998 O O . LEU A 1 261 ? 11.788 44.499 23.446 1.00 19.20 261 LEU A O 1
ATOM 2003 N N . GLU A 1 262 ? 10.677 46.403 23.861 1.00 19.60 262 GLU A N 1
ATOM 2004 C CA . GLU A 1 262 ? 9.820 46.243 22.700 1.00 21.47 262 GLU A CA 1
ATOM 2005 C C . GLU A 1 262 ? 9.697 47.579 21.996 1.00 22.02 262 GLU A C 1
ATOM 2006 O O . GLU A 1 262 ? 9.116 48.524 22.526 1.00 19.93 262 GLU A O 1
ATOM 2012 N N . GLN A 1 263 ? 10.259 47.658 20.796 1.00 22.81 263 GLN A N 1
ATOM 2013 C CA . GLN A 1 263 ? 10.201 48.892 20.038 1.00 25.85 263 GLN A CA 1
ATOM 2014 C C . GLN A 1 263 ? 8.888 48.902 19.272 1.00 25.96 263 GLN A C 1
ATOM 2015 O O . GLN A 1 263 ? 8.530 47.923 18.622 1.00 29.99 263 GLN A O 1
ATOM 2021 N N . GLY A 1 264 ? 8.166 50.008 19.364 1.00 23.48 264 GLY A N 1
ATOM 2022 C CA . GLY A 1 264 ? 6.888 50.105 18.683 1.00 22.87 264 GLY A CA 1
ATOM 2023 C C . GLY A 1 264 ? 6.056 51.180 19.348 1.00 21.27 264 GLY A C 1
ATOM 2024 O O . GLY A 1 264 ? 6.270 51.494 20.520 1.00 19.46 264 GLY A O 1
ATOM 2025 N N . PHE A 1 265 ? 5.109 51.750 18.614 1.00 20.04 265 PHE A N 1
ATOM 2026 C CA . PHE A 1 265 ? 4.280 52.804 19.176 1.00 20.15 265 PHE A CA 1
ATOM 2027 C C . PHE A 1 265 ? 3.389 52.272 20.289 1.00 20.08 265 PHE A C 1
ATOM 2028 O O . PHE A 1 265 ? 3.077 52.993 21.236 1.00 17.99 265 PHE A O 1
ATOM 2036 N N . LEU A 1 266 ? 2.995 51.005 20.170 1.00 19.96 266 LEU A N 1
ATOM 2037 C CA . LEU A 1 266 ? 2.152 50.349 21.166 1.00 19.85 266 LEU A CA 1
ATOM 2038 C C . LEU A 1 266 ? 2.762 49.002 21.557 1.00 20.58 266 LEU A C 1
ATOM 2039 O O . LEU A 1 266 ? 3.412 48.345 20.744 1.00 19.96 266 LEU A O 1
ATOM 2044 N N . PRO A 1 267 ? 2.570 48.579 22.817 1.00 18.69 267 PRO A N 1
ATOM 2045 C CA . PRO A 1 267 ? 3.108 47.298 23.283 1.00 18.24 267 PRO A CA 1
ATOM 2046 C C . PRO A 1 267 ? 2.191 46.178 22.781 1.00 19.76 267 PRO A C 1
ATOM 2047 O O . PRO A 1 267 ? 1.064 46.443 22.355 1.00 19.96 267 PRO A O 1
ATOM 2051 N N . THR A 1 268 ? 2.655 44.934 22.826 1.00 20.68 268 THR A N 1
ATOM 2052 C CA . THR A 1 268 ? 1.828 43.825 22.350 1.00 21.93 268 THR A CA 1
ATOM 2053 C C . THR A 1 268 ? 1.688 42.699 23.372 1.00 22.89 268 THR A C 1
ATOM 2054 O O . THR A 1 268 ? 1.167 41.625 23.059 1.00 22.71 268 THR A O 1
ATOM 2058 N N . ARG A 1 269 ? 2.148 42.957 24.592 1.00 23.61 269 ARG A N 1
ATOM 2059 C CA . ARG A 1 269 ? 2.088 41.980 25.672 1.00 24.26 269 ARG A CA 1
ATOM 2060 C C . ARG A 1 269 ? 1.660 42.684 26.958 1.00 23.84 269 ARG A C 1
ATOM 2061 O O . ARG A 1 269 ? 1.807 43.899 27.091 1.00 24.33 269 ARG A O 1
ATOM 2069 N N . PRO A 1 270 ? 1.128 41.927 27.928 1.00 23.76 270 PRO A N 1
ATOM 2070 C CA . PRO A 1 270 ? 0.692 42.543 29.184 1.00 23.27 270 PRO A CA 1
ATOM 2071 C C . PRO A 1 270 ? 1.808 43.058 30.087 1.00 22.13 270 PRO A C 1
ATOM 2072 O O . PRO A 1 270 ? 2.978 42.683 29.943 1.00 20.24 270 PRO A O 1
ATOM 2076 N N . ASN A 1 271 ? 1.428 43.943 31.004 1.00 21.90 271 ASN A N 1
ATOM 2077 C CA . ASN A 1 271 ? 2.354 44.519 31.970 1.00 22.54 271 ASN A CA 1
ATOM 2078 C C . ASN A 1 271 ? 3.483 45.359 31.376 1.00 20.51 271 ASN A C 1
ATOM 2079 O O . ASN A 1 271 ? 4.589 45.376 31.912 1.00 20.37 271 ASN A O 1
ATOM 2084 N N . ALA A 1 272 ? 3.209 46.057 30.277 1.00 19.99 272 ALA A N 1
ATOM 2085 C CA . ALA A 1 272 ? 4.225 46.897 29.653 1.00 19.04 272 ALA A CA 1
ATOM 2086 C C . ALA A 1 272 ? 4.357 48.235 30.371 1.00 18.75 272 ALA A C 1
ATOM 2087 O O . ALA A 1 272 ? 3.381 48.764 30.910 1.00 18.42 272 ALA A O 1
ATOM 2089 N N . TYR A 1 273 ? 5.573 48.773 30.374 1.00 17.19 273 TYR A N 1
ATOM 2090 C CA . TYR A 1 273 ? 5.853 50.067 30.983 1.00 18.23 273 TYR A CA 1
ATOM 2091 C C . TYR A 1 273 ? 6.228 51.037 29.872 1.00 18.10 273 TYR A C 1
ATOM 2092 O O . TYR A 1 273 ? 6.966 50.679 28.952 1.00 19.57 273 TYR A O 1
ATOM 2101 N N . GLY A 1 274 ? 5.726 52.264 29.963 1.00 17.99 274 GLY A N 1
ATOM 2102 C CA . GLY A 1 274 ? 6.014 53.257 28.942 1.00 17.62 274 GLY A CA 1
ATOM 2103 C C . GLY A 1 274 ? 4.753 53.940 28.434 1.00 16.76 274 GLY A C 1
ATOM 2104 O O . GLY A 1 274 ? 3.727 53.925 29.111 1.00 16.43 274 GLY A O 1
ATOM 2105 N N . PRO A 1 275 ? 4.777 54.502 27.217 1.00 17.25 275 PRO A N 1
ATOM 2106 C CA . PRO A 1 275 ? 5.939 54.500 26.326 1.00 18.18 275 PRO A CA 1
ATOM 2107 C C . PRO A 1 275 ? 7.159 55.266 26.834 1.00 17.89 275 PRO A C 1
ATOM 2108 O O . PRO A 1 275 ? 7.038 56.236 27.579 1.00 20.17 275 PRO A O 1
ATOM 2112 N N . VAL A 1 276 ? 8.335 54.793 26.440 1.00 16.83 276 VAL A N 1
ATOM 2113 C CA . VAL A 1 276 ? 9.591 55.431 26.797 1.00 15.74 276 VAL A CA 1
ATOM 2114 C C . VAL A 1 276 ? 10.430 55.585 25.538 1.00 16.38 276 VAL A C 1
ATOM 2115 O O . VAL A 1 276 ? 10.191 54.919 24.527 1.00 16.97 276 VAL A O 1
ATOM 2119 N N . TRP A 1 277 ? 11.406 56.479 25.608 1.00 17.18 277 TRP A N 1
ATOM 2120 C CA . TRP A 1 277 ? 12.336 56.702 24.509 1.00 17.93 277 TRP A CA 1
ATOM 2121 C C . TRP A 1 277 ? 13.336 55.552 24.621 1.00 18.07 277 TRP A C 1
ATOM 2122 O O . TRP A 1 277 ? 13.880 55.315 25.701 1.00 15.64 277 TRP A O 1
ATOM 2133 N N . LEU A 1 278 ? 13.549 54.817 23.530 1.00 17.23 278 LEU A N 1
ATOM 2134 C CA . LEU A 1 278 ? 14.509 53.710 23.536 1.00 17.94 278 LEU A CA 1
ATOM 2135 C C . LEU A 1 278 ? 15.746 54.076 22.719 1.00 19.21 278 LEU A C 1
ATOM 2136 O O . LEU A 1 278 ? 16.605 53.232 22.457 1.00 18.76 278 LEU A O 1
ATOM 2141 N N . GLY A 1 279 ? 15.830 55.340 22.318 1.00 18.56 279 GLY A N 1
ATOM 2142 C CA . GLY A 1 279 ? 16.979 55.786 21.555 1.00 18.33 279 GLY A CA 1
ATOM 2143 C C . GLY A 1 279 ? 18.108 56.224 22.470 1.00 19.24 279 GLY A C 1
ATOM 2144 O O . GLY A 1 279 ? 18.078 55.941 23.671 1.00 19.41 279 GLY A O 1
ATOM 2145 N N . PRO A 1 280 ? 19.126 56.914 21.934 1.00 18.43 280 PRO A N 1
ATOM 2146 C CA . PRO A 1 280 ? 20.275 57.393 22.711 1.00 18.69 280 PRO A CA 1
ATOM 2147 C C . PRO A 1 280 ? 19.863 58.413 23.771 1.00 18.41 280 PRO A C 1
ATOM 2148 O O . PRO A 1 280 ? 18.917 59.174 23.570 1.00 18.77 280 PRO A O 1
ATOM 2152 N N . LEU A 1 281 ? 20.564 58.424 24.902 1.00 17.89 281 LEU A N 1
ATOM 2153 C CA . LEU A 1 281 ? 20.276 59.409 25.937 1.00 19.88 281 LEU A CA 1
ATOM 2154 C C . LEU A 1 281 ? 21.373 60.469 25.903 1.00 21.45 281 LEU A C 1
ATOM 2155 O O . LEU A 1 281 ? 21.411 61.370 26.735 1.00 21.05 281 LEU A O 1
ATOM 2160 N N . LYS A 1 282 ? 22.274 60.347 24.932 1.00 22.06 282 LYS A N 1
ATOM 2161 C CA . LYS A 1 282 ? 23.346 61.321 24.782 1.00 22.53 282 LYS A CA 1
ATOM 2162 C C . LYS A 1 282 ? 23.928 61.316 23.376 1.00 22.96 282 LYS A C 1
ATOM 2163 O O . LYS A 1 282 ? 23.840 60.324 22.652 1.00 22.24 282 LYS A O 1
ATOM 2169 N N . ASP A 1 283 ? 24.502 62.450 22.995 1.00 23.32 283 ASP A N 1
ATOM 2170 C CA . ASP A 1 283 ? 25.170 62.583 21.714 1.00 24.22 283 ASP A CA 1
ATOM 2171 C C . ASP A 1 283 ? 26.637 62.465 22.118 1.00 25.90 283 ASP A C 1
ATOM 2172 O O . ASP A 1 283 ? 27.203 63.403 22.678 1.00 26.70 283 ASP A O 1
ATOM 2177 N N . GLU A 1 284 ? 27.232 61.302 21.868 1.00 26.47 284 GLU A N 1
ATOM 2178 C CA . GLU A 1 284 ? 28.629 61.041 22.220 1.00 29.74 284 GLU A CA 1
ATOM 2179 C C . GLU A 1 284 ? 29.591 62.199 21.993 1.00 28.84 284 GLU A C 1
ATOM 2180 O O . GLU A 1 284 ? 30.303 62.603 22.910 1.00 27.98 284 GLU A O 1
ATOM 2186 N N . LYS A 1 285 ? 29.625 62.708 20.766 1.00 29.83 285 LYS A N 1
ATOM 2187 C CA . LYS A 1 285 ? 30.512 63.816 20.403 1.00 32.38 285 LYS A CA 1
ATOM 2188 C C . LYS A 1 285 ? 30.371 65.016 21.333 1.00 31.10 285 LYS A C 1
ATOM 2189 O O . LYS A 1 285 ? 31.337 65.454 21.954 1.00 30.79 285 LYS A O 1
ATOM 2195 N N . ILE A 1 286 ? 29.155 65.548 21.413 1.00 28.80 286 ILE A N 1
ATOM 2196 C CA . ILE A 1 286 ? 28.869 66.717 22.233 1.00 26.61 286 ILE A CA 1
ATOM 2197 C C . ILE A 1 286 ? 29.269 66.544 23.693 1.00 25.88 286 ILE A C 1
ATOM 2198 O O . ILE A 1 286 ? 29.942 67.404 24.264 1.00 24.28 286 ILE A O 1
ATOM 2203 N N . VAL A 1 287 ? 28.868 65.432 24.299 1.00 24.95 287 VAL A N 1
ATOM 2204 C CA . VAL A 1 287 ? 29.200 65.192 25.700 1.00 24.52 287 VAL A CA 1
ATOM 2205 C C . VAL A 1 287 ? 30.713 65.084 25.904 1.00 27.37 287 VAL A C 1
ATOM 2206 O O 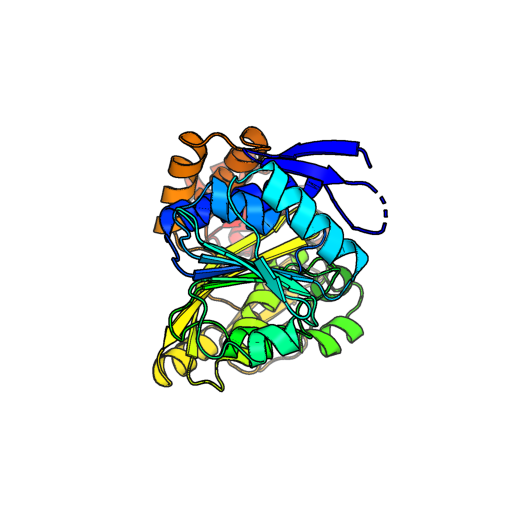. VAL A 1 287 ? 31.238 65.477 26.949 1.00 25.91 287 VAL A O 1
ATOM 2210 N N . SER A 1 288 ? 31.412 64.553 24.904 1.00 27.24 288 SER A N 1
ATOM 2211 C CA . SER A 1 288 ? 32.862 64.431 24.995 1.00 29.36 288 SER A CA 1
ATOM 2212 C C . SER A 1 288 ? 33.405 65.860 25.012 1.00 29.01 288 SER A C 1
ATOM 2213 O O . SER A 1 288 ? 34.261 66.202 25.829 1.00 29.02 288 SER A O 1
ATOM 2216 N N . LYS A 1 289 ? 32.884 66.695 24.116 1.00 29.20 289 LYS A N 1
ATOM 2217 C CA . LYS A 1 289 ? 33.297 68.094 24.043 1.00 29.03 289 LYS A CA 1
ATOM 2218 C C . LYS A 1 289 ? 32.959 68.838 25.332 1.00 28.47 289 LYS A C 1
ATOM 2219 O O . LYS A 1 289 ? 33.700 69.724 25.757 1.00 29.52 289 LYS A O 1
ATOM 2225 N N . MET A 1 290 ? 31.831 68.484 25.943 1.00 26.55 290 MET A N 1
ATOM 2226 C CA . MET A 1 290 ? 31.395 69.122 27.181 1.00 26.27 290 MET A CA 1
ATOM 2227 C C . MET A 1 290 ? 32.387 68.915 28.321 1.00 27.25 290 MET A C 1
ATOM 2228 O O . MET A 1 290 ? 32.654 69.835 29.097 1.00 28.14 290 MET A O 1
ATOM 2233 N N . VAL A 1 291 ? 32.931 67.708 28.431 1.00 27.66 291 VAL A N 1
ATOM 2234 C CA . VAL A 1 291 ? 33.900 67.421 29.484 1.00 28.46 291 VAL A CA 1
ATOM 2235 C C . VAL A 1 291 ? 35.091 68.362 29.335 1.00 29.15 291 VAL A C 1
ATOM 2236 O O . VAL A 1 291 ? 35.573 68.934 30.314 1.00 29.16 291 VAL A O 1
ATOM 2240 N N . LYS A 1 292 ? 35.543 68.527 28.096 1.00 29.49 292 LYS A N 1
ATOM 2241 C CA . LYS A 1 292 ? 36.683 69.380 27.783 1.00 32.32 292 LYS A CA 1
ATOM 2242 C C . LYS A 1 292 ? 36.359 70.853 28.019 1.00 32.93 292 LYS A C 1
ATOM 2243 O O . LYS A 1 292 ? 37.157 71.588 28.607 1.00 32.92 292 LYS A O 1
ATOM 2249 N N . GLU A 1 293 ? 35.187 71.281 27.559 1.00 31.97 293 GLU A N 1
ATOM 2250 C CA . GLU A 1 293 ? 34.768 72.667 27.730 1.00 32.97 293 GLU A CA 1
ATOM 2251 C C . GLU A 1 293 ? 34.640 72.993 29.215 1.00 32.61 293 GLU A C 1
ATOM 2252 O O . GLU A 1 293 ? 35.033 74.073 29.659 1.00 32.16 293 GLU A O 1
ATOM 2258 N N . ALA A 1 294 ? 34.091 72.053 29.977 1.00 31.85 294 ALA A N 1
ATOM 2259 C CA . ALA A 1 294 ? 33.909 72.248 31.409 1.00 34.69 294 ALA A CA 1
ATOM 2260 C C . ALA A 1 294 ? 35.250 72.439 32.109 1.00 36.64 294 ALA A C 1
ATOM 2261 O O . ALA A 1 294 ? 35.370 73.249 33.030 1.00 36.17 294 ALA A O 1
ATOM 2263 N N . GLU A 1 295 ? 36.254 71.686 31.671 1.00 37.76 295 GLU A N 1
ATOM 2264 C CA . GLU A 1 295 ? 37.585 71.776 32.258 1.00 41.36 295 GLU A CA 1
ATOM 2265 C C . GLU A 1 295 ? 38.240 73.135 32.013 1.00 42.55 295 GLU A C 1
ATOM 2266 O O . GLU A 1 295 ? 38.959 73.644 32.873 1.00 43.16 295 GLU A O 1
ATOM 2272 N N . SER A 1 296 ? 37.986 73.721 30.845 1.00 42.81 296 SER A N 1
ATOM 2273 C CA . SER A 1 296 ? 38.569 75.012 30.491 1.00 43.63 296 SER A CA 1
ATOM 2274 C C . SER A 1 296 ? 37.697 76.205 30.881 1.00 44.37 296 SER A C 1
ATOM 2275 O O . SER A 1 296 ? 37.970 77.337 30.481 1.00 45.46 296 SER A O 1
ATOM 2278 N N . LEU A 1 297 ? 36.648 75.954 31.655 1.00 44.39 297 LEU A N 1
ATOM 2279 C CA . LEU A 1 297 ? 35.761 77.025 32.095 1.00 43.55 297 LEU A CA 1
ATOM 2280 C C . LEU A 1 297 ? 35.726 77.139 33.609 1.00 43.71 297 LEU A C 1
ATOM 2281 O O . LEU A 1 297 ? 35.865 76.147 34.324 1.00 44.22 297 LEU A O 1
ATOM 2286 N N . SER A 1 298 ? 35.546 78.360 34.095 1.00 43.91 298 SER A N 1
ATOM 2287 C CA . SER A 1 298 ? 35.437 78.585 35.526 1.00 44.03 298 SER A CA 1
ATOM 2288 C C . SER A 1 298 ? 33.941 78.434 35.779 1.00 42.90 298 SER A C 1
ATOM 2289 O O . SER A 1 298 ? 33.134 79.164 35.204 1.00 43.79 298 SER A O 1
ATOM 2292 N N . LEU A 1 299 ? 33.570 77.471 36.612 1.00 40.88 299 LEU A N 1
ATOM 2293 C CA . LEU A 1 299 ? 32.163 77.225 36.901 1.00 38.90 299 LEU A CA 1
ATOM 2294 C C . LEU A 1 299 ? 31.854 77.431 38.373 1.00 38.69 299 LEU A C 1
ATOM 2295 O O . LEU A 1 299 ? 32.758 77.639 39.177 1.00 39.63 299 LEU A O 1
ATOM 2300 N N . ALA A 1 300 ? 30.571 77.375 38.720 1.00 36.88 300 ALA A N 1
ATOM 2301 C CA . ALA A 1 300 ? 30.141 77.558 40.102 1.00 37.22 300 ALA A CA 1
ATOM 2302 C C . ALA A 1 300 ? 30.456 76.329 40.951 1.00 37.56 300 ALA A C 1
ATOM 2303 O O . ALA A 1 300 ? 30.837 76.447 42.114 1.00 38.24 300 ALA A O 1
ATOM 2305 N N . ARG A 1 301 ? 30.285 75.151 40.358 1.00 36.94 301 ARG A N 1
ATOM 2306 C CA . ARG A 1 301 ? 30.541 73.882 41.036 1.00 36.21 301 ARG A CA 1
ATOM 2307 C C . ARG A 1 301 ? 31.332 73.005 40.070 1.00 36.15 301 ARG A C 1
ATOM 2308 O O . ARG A 1 301 ? 30.918 71.893 39.741 1.00 35.77 301 ARG A O 1
ATOM 2316 N N . LYS A 1 302 ? 32.474 73.519 39.624 1.00 36.33 302 LYS A N 1
ATOM 2317 C CA . LYS A 1 302 ? 33.322 72.822 38.664 1.00 37.35 302 LYS A CA 1
ATOM 2318 C C . LYS A 1 302 ? 33.627 71.364 39.012 1.00 38.16 302 LYS A C 1
ATOM 2319 O O . LYS A 1 302 ? 33.509 70.480 38.161 1.00 36.91 302 LYS A O 1
ATOM 2325 N N . LYS A 1 303 ? 34.018 71.114 40.256 1.00 37.75 303 LYS A N 1
ATOM 2326 C CA . LYS A 1 303 ? 34.338 69.759 40.695 1.00 38.13 303 LYS A CA 1
ATOM 2327 C C . LYS A 1 303 ? 33.170 68.797 40.486 1.00 36.77 303 LYS A C 1
ATOM 2328 O O . LYS A 1 303 ? 33.355 67.686 39.992 1.00 36.48 303 LYS A O 1
ATOM 2334 N N . GLN A 1 304 ? 31.969 69.223 40.860 1.00 36.20 304 GLN A N 1
ATOM 2335 C CA . GLN A 1 304 ? 30.791 68.380 40.702 1.00 36.28 304 GLN A CA 1
ATOM 2336 C C . GLN A 1 304 ? 30.388 68.252 39.235 1.00 35.36 304 GLN A C 1
ATOM 2337 O O . GLN A 1 304 ? 29.908 67.203 38.806 1.00 33.60 304 GLN A O 1
ATOM 2343 N N . ALA A 1 305 ? 30.590 69.321 38.472 1.00 33.34 305 ALA A N 1
ATOM 2344 C CA . ALA A 1 305 ? 30.252 69.318 37.054 1.00 34.15 305 ALA A CA 1
ATOM 2345 C C . ALA A 1 305 ? 31.100 68.302 36.295 1.00 33.44 305 ALA A C 1
ATOM 2346 O O . ALA A 1 305 ? 30.576 67.484 35.540 1.00 33.20 305 ALA A O 1
ATOM 2348 N N . LEU A 1 306 ? 32.414 68.364 36.495 1.00 33.05 306 LEU A N 1
ATOM 2349 C CA . LEU A 1 306 ? 33.330 67.449 35.829 1.00 33.42 306 LEU A CA 1
ATOM 2350 C C . LEU A 1 306 ? 33.062 66.003 36.217 1.00 32.58 306 LEU A C 1
ATOM 2351 O O . LEU A 1 306 ? 33.122 65.110 35.376 1.00 32.37 306 LEU A O 1
ATOM 2356 N N . LYS A 1 307 ? 32.761 65.775 37.492 1.00 31.54 307 LYS A N 1
ATOM 2357 C CA . LYS A 1 307 ? 32.489 64.428 37.978 1.00 32.13 307 LYS A CA 1
ATOM 2358 C C . LYS A 1 307 ? 31.267 63.826 37.286 1.00 31.39 307 LYS A C 1
ATOM 2359 O O . LYS A 1 307 ? 31.284 62.663 36.885 1.00 30.22 307 LYS A O 1
ATOM 2365 N N . LEU A 1 308 ? 30.210 64.621 37.143 1.00 29.40 308 LEU A N 1
ATOM 2366 C CA . LEU A 1 308 ? 28.992 64.143 36.498 1.00 26.71 308 LEU A CA 1
ATOM 2367 C C . LEU A 1 308 ? 29.198 63.938 35.003 1.00 26.04 308 LEU A C 1
ATOM 2368 O O . LEU A 1 308 ? 28.832 62.898 34.454 1.00 27.15 308 LEU A O 1
ATOM 2373 N N . LEU A 1 309 ? 29.786 64.931 34.346 1.00 23.96 309 LEU A N 1
ATOM 2374 C CA . LEU A 1 309 ? 30.030 64.860 32.910 1.00 25.08 309 LEU A CA 1
ATOM 2375 C C . LEU A 1 309 ? 30.988 63.726 32.521 1.00 24.97 309 LEU A C 1
ATOM 2376 O O . LEU A 1 309 ? 30.832 63.111 31.467 1.00 23.44 309 LEU A O 1
ATOM 2381 N N . LYS A 1 310 ? 31.975 63.443 33.367 1.00 25.80 310 LYS A N 1
ATOM 2382 C CA . LYS A 1 310 ? 32.919 62.371 33.066 1.00 27.28 310 LYS A CA 1
ATOM 2383 C C . LYS A 1 310 ? 32.236 61.018 33.206 1.00 27.12 310 LYS A C 1
ATOM 2384 O O . LYS A 1 310 ? 32.507 60.095 32.437 1.00 25.40 310 LYS A O 1
ATOM 2390 N N . MET A 1 311 ? 31.349 60.905 34.191 1.00 27.65 311 MET A N 1
ATOM 2391 C CA . MET A 1 311 ? 30.616 59.666 34.407 1.00 29.92 311 MET A CA 1
ATOM 2392 C C . MET A 1 311 ? 29.738 59.390 33.185 1.00 29.40 311 MET A C 1
ATOM 2393 O O . MET A 1 311 ? 29.738 58.285 32.648 1.00 28.75 311 MET A O 1
ATOM 2398 N N . ILE A 1 312 ? 29.001 60.406 32.744 1.00 27.05 312 ILE A N 1
ATOM 2399 C CA . ILE A 1 312 ? 28.115 60.266 31.594 1.00 24.94 312 ILE A CA 1
ATOM 2400 C C . ILE A 1 312 ? 28.904 60.066 30.301 1.00 25.21 312 ILE A C 1
ATOM 2401 O O . ILE A 1 312 ? 28.494 59.308 29.420 1.00 24.49 312 ILE A O 1
ATOM 2406 N N . ASP A 1 313 ? 30.042 60.740 30.194 1.00 25.06 313 ASP A N 1
ATOM 2407 C CA . ASP A 1 313 ? 30.877 60.627 29.007 1.00 26.54 313 ASP A CA 1
ATOM 2408 C C . ASP A 1 313 ? 31.400 59.199 28.824 1.00 26.14 313 ASP A C 1
ATOM 2409 O O . ASP A 1 313 ? 31.454 58.691 27.706 1.00 28.45 313 ASP A O 1
ATOM 2414 N N . GLN A 1 314 ? 31.767 58.540 29.916 1.00 26.51 314 GLN A N 1
ATOM 2415 C CA . GLN A 1 314 ? 32.288 57.177 29.817 1.00 27.89 314 GLN A CA 1
ATOM 2416 C C . GLN A 1 314 ? 31.192 56.121 29.935 1.00 26.71 314 GLN A C 1
ATOM 2417 O O . GLN A 1 314 ? 31.423 54.934 29.697 1.00 25.67 314 GLN A O 1
ATOM 2423 N N . GLU A 1 315 ? 29.992 56.560 30.291 1.00 24.10 315 GLU A N 1
ATOM 2424 C CA . GLU A 1 315 ? 28.869 55.644 30.446 1.00 24.65 315 GLU A CA 1
ATOM 2425 C C . GLU A 1 315 ? 28.406 55.071 29.108 1.00 23.80 315 GLU A C 1
ATOM 2426 O O . GLU A 1 315 ? 28.246 55.797 28.126 1.00 23.12 315 GLU A O 1
ATOM 2432 N N . LEU A 1 316 ? 28.206 53.758 29.073 1.00 23.23 316 LEU A N 1
ATOM 2433 C CA . LEU A 1 316 ? 27.736 53.093 27.869 1.00 23.34 316 LEU A CA 1
ATOM 2434 C C . LEU A 1 316 ? 26.309 53.584 27.622 1.00 24.85 316 LEU A C 1
ATOM 2435 O O . LEU A 1 316 ? 25.491 53.601 28.540 1.00 24.26 316 LEU A O 1
ATOM 2440 N N . ASP A 1 317 ? 26.010 54.000 26.395 1.00 23.86 317 ASP A N 1
ATOM 2441 C CA . ASP A 1 317 ? 24.666 54.475 26.083 1.00 23.82 317 ASP A CA 1
ATOM 2442 C C . ASP A 1 317 ? 23.883 53.313 25.493 1.00 23.46 317 ASP A C 1
ATOM 2443 O O . ASP A 1 317 ? 23.980 53.011 24.300 1.00 22.46 317 ASP A O 1
ATOM 2448 N N . ILE A 1 318 ? 23.114 52.658 26.350 1.00 21.17 318 ILE A N 1
ATOM 2449 C CA . ILE A 1 318 ? 22.310 51.511 25.956 1.00 21.43 318 ILE A CA 1
ATOM 2450 C C . ILE A 1 318 ? 21.085 51.520 26.865 1.00 21.38 318 ILE A C 1
ATOM 2451 O O . ILE A 1 318 ? 21.149 52.023 27.991 1.00 21.22 318 ILE A O 1
ATOM 2456 N N . PRO A 1 319 ? 19.949 50.981 26.392 1.00 20.00 319 PRO A N 1
ATOM 2457 C CA . PRO A 1 319 ? 18.757 50.985 27.244 1.00 19.23 319 PRO A CA 1
ATOM 2458 C C . PRO A 1 319 ? 18.857 50.162 28.529 1.00 19.83 319 PRO A C 1
ATOM 2459 O O . PRO A 1 319 ? 19.131 48.961 28.503 1.00 19.47 319 PRO A O 1
ATOM 2463 N N . LEU A 1 320 ? 18.631 50.837 29.650 1.00 19.13 320 LEU A N 1
ATOM 2464 C CA . LEU A 1 320 ? 18.632 50.225 30.972 1.00 18.62 320 LEU A CA 1
ATOM 2465 C C . LEU A 1 320 ? 19.957 49.639 31.472 1.00 20.39 320 LEU A C 1
ATOM 2466 O O . LEU A 1 320 ? 21.023 49.852 30.885 1.00 19.21 320 LEU A O 1
ATOM 2471 N N . PHE A 1 321 ? 19.883 48.912 32.581 1.00 19.35 321 PHE A N 1
ATOM 2472 C CA . PHE A 1 321 ? 21.072 48.329 33.190 1.00 20.99 321 PHE A CA 1
ATOM 2473 C C . PHE A 1 321 ? 20.680 47.286 34.221 1.00 20.09 321 PHE A C 1
ATOM 2474 O O . PHE A 1 321 ? 19.495 47.067 34.473 1.00 19.15 321 PHE A O 1
ATOM 2482 N N . TYR A 1 322 ? 21.679 46.639 34.809 1.00 20.32 322 TYR A N 1
ATOM 2483 C CA . TYR A 1 322 ? 21.431 45.626 35.823 1.00 20.79 322 TYR A CA 1
ATOM 2484 C C . TYR A 1 322 ? 21.976 46.135 37.150 1.00 21.19 322 TYR A C 1
ATOM 2485 O O . TYR A 1 322 ? 23.145 46.497 37.249 1.00 19.77 322 TYR A O 1
ATOM 2494 N N . ASP A 1 323 ? 21.116 46.180 38.161 1.00 21.85 323 ASP A N 1
ATOM 2495 C CA . ASP A 1 323 ? 21.519 46.647 39.484 1.00 23.99 323 ASP A CA 1
ATOM 2496 C C . ASP A 1 323 ? 21.950 45.427 40.295 1.00 23.98 323 ASP A C 1
ATOM 2497 O O . ASP A 1 323 ? 21.122 44.611 40.686 1.00 22.86 323 ASP A O 1
ATOM 2502 N N . THR A 1 324 ? 23.253 45.305 40.530 1.00 26.07 324 THR A N 1
ATOM 2503 C CA . THR A 1 324 ? 23.802 44.169 41.265 1.00 28.46 324 THR A CA 1
ATOM 2504 C C . THR A 1 324 ? 23.146 43.949 42.625 1.00 28.57 324 THR A C 1
ATOM 2505 O O . THR A 1 324 ? 22.889 42.814 43.024 1.00 28.99 324 THR A O 1
ATOM 2509 N N . HIS A 1 325 ? 22.874 45.034 43.336 1.00 30.15 325 HIS A N 1
ATOM 2510 C CA . HIS A 1 325 ? 22.255 44.924 44.649 1.00 31.30 325 HIS A CA 1
ATOM 2511 C C . HIS A 1 325 ? 20.813 44.421 44.561 1.00 29.28 325 HIS A C 1
ATOM 2512 O O . HIS A 1 325 ? 20.463 43.409 45.168 1.00 28.01 325 HIS A O 1
ATOM 2519 N N . ALA A 1 326 ? 19.983 45.120 43.794 1.00 27.81 326 ALA A N 1
ATOM 2520 C CA . ALA A 1 326 ? 18.581 44.738 43.646 1.00 26.73 326 ALA A CA 1
ATOM 2521 C C . ALA A 1 326 ? 18.409 43.320 43.099 1.00 25.99 326 ALA A C 1
ATOM 2522 O O . ALA A 1 326 ? 17.563 42.566 43.577 1.00 24.79 326 ALA A O 1
ATOM 2524 N N . ILE A 1 327 ? 19.205 42.959 42.096 1.00 24.98 327 ILE A N 1
ATOM 2525 C CA . ILE A 1 327 ? 19.107 41.628 41.512 1.00 24.88 327 ILE A CA 1
ATOM 2526 C C . ILE A 1 327 ? 19.484 40.577 42.548 1.00 25.10 327 ILE A C 1
ATOM 2527 O O . ILE A 1 327 ? 18.890 39.500 42.596 1.00 24.86 327 ILE A O 1
ATOM 2532 N N . GLY A 1 328 ? 20.470 40.895 43.379 1.00 25.80 328 GLY A N 1
ATOM 2533 C CA . GLY A 1 328 ? 20.868 39.970 44.423 1.00 26.83 328 GLY A CA 1
ATOM 2534 C C . GLY A 1 328 ? 19.693 39.703 45.354 1.00 27.88 328 GLY A C 1
ATOM 2535 O O . GLY A 1 328 ? 19.447 38.557 45.742 1.00 27.10 328 GLY A O 1
ATOM 2536 N N . ARG A 1 329 ? 18.957 40.753 45.710 1.00 26.88 329 ARG A N 1
ATOM 2537 C CA . ARG A 1 329 ? 17.806 40.595 46.600 1.00 29.41 329 ARG A CA 1
ATOM 2538 C C . ARG A 1 329 ? 16.648 39.857 45.929 1.00 28.74 329 ARG A C 1
ATOM 2539 O O . ARG A 1 329 ? 15.974 39.042 46.563 1.00 28.18 329 ARG A O 1
ATOM 2547 N N . ARG A 1 330 ? 16.416 40.140 44.649 1.00 26.71 330 ARG A N 1
ATOM 2548 C CA . ARG A 1 330 ? 15.330 39.493 43.916 1.00 25.99 330 ARG A CA 1
ATOM 2549 C C . ARG A 1 330 ? 15.581 37.999 43.733 1.00 26.22 330 ARG A C 1
ATOM 2550 O O . ARG A 1 330 ? 14.693 37.180 43.972 1.00 26.55 330 ARG A O 1
ATOM 2558 N N . LEU A 1 331 ? 16.792 37.646 43.313 1.00 26.57 331 LEU A N 1
ATOM 2559 C CA . LEU A 1 331 ? 17.148 36.247 43.093 1.00 27.59 331 LEU A CA 1
ATOM 2560 C C . LEU A 1 331 ? 17.521 35.526 44.389 1.00 27.60 331 LEU A C 1
ATOM 2561 O O . LEU A 1 331 ? 17.537 34.294 44.438 1.00 26.12 331 LEU A O 1
ATOM 2566 N N . LYS A 1 332 ? 17.815 36.296 45.433 1.00 27.95 332 LYS A N 1
ATOM 2567 C CA . LYS A 1 332 ? 18.212 35.732 46.720 1.00 28.55 332 LYS A CA 1
ATOM 2568 C C . LYS A 1 332 ? 19.567 35.055 46.580 1.00 28.66 332 LYS A C 1
ATOM 2569 O O . LYS A 1 332 ? 19.735 33.887 46.935 1.00 29.16 332 LYS A O 1
ATOM 2575 N N . ILE A 1 333 ? 20.530 35.792 46.043 1.00 28.05 333 ILE A N 1
ATOM 2576 C CA . ILE A 1 333 ? 21.875 35.266 45.873 1.00 30.75 333 ILE A CA 1
ATOM 2577 C C . ILE A 1 333 ? 22.885 36.294 46.357 1.00 30.94 333 ILE A C 1
ATOM 2578 O O . ILE A 1 333 ? 22.563 37.473 46.508 1.00 31.82 333 ILE A O 1
ATOM 2583 N N . GLU A 1 334 ? 24.102 35.832 46.616 1.00 31.68 334 GLU A N 1
ATOM 2584 C CA . GLU A 1 334 ? 25.183 36.706 47.044 1.00 32.47 334 GLU A CA 1
ATOM 2585 C C . GLU A 1 334 ? 25.871 37.157 45.760 1.00 32.25 334 GLU A C 1
ATOM 2586 O O . GLU A 1 334 ? 25.963 36.386 44.803 1.00 31.92 334 GLU A O 1
ATOM 2592 N N . THR A 1 335 ? 26.353 38.396 45.738 1.00 31.68 335 THR A N 1
ATOM 2593 C CA . THR A 1 335 ? 27.010 38.930 44.549 1.00 31.63 335 THR A CA 1
ATOM 2594 C C . THR A 1 335 ? 28.401 39.503 44.804 1.00 31.96 335 THR A C 1
ATOM 2595 O O . THR A 1 335 ? 28.756 39.851 45.933 1.00 31.47 335 THR A O 1
ATOM 2599 N N . LYS A 1 336 ? 29.179 39.607 43.731 1.00 31.69 336 LYS A N 1
ATOM 2600 C CA . LYS A 1 336 ? 30.527 40.155 43.801 1.00 31.64 336 LYS A CA 1
ATOM 2601 C C . LYS A 1 336 ? 30.399 41.672 43.799 1.00 32.24 336 LYS A C 1
ATOM 2602 O O . LYS A 1 336 ? 29.293 42.204 43.694 1.00 32.62 336 LYS A O 1
ATOM 2608 N N . LYS A 1 337 ? 31.524 42.370 43.910 1.00 32.50 337 LYS A N 1
ATOM 2609 C CA . LYS A 1 337 ? 31.501 43.828 43.915 1.00 34.09 337 LYS A CA 1
ATOM 2610 C C . LYS A 1 337 ? 31.390 44.385 42.494 1.00 32.56 337 LYS A C 1
ATOM 2611 O O . LYS A 1 337 ? 31.813 43.746 41.530 1.00 29.77 337 LYS A O 1
ATOM 2617 N N . VAL A 1 338 ? 30.831 45.586 42.376 1.00 31.50 338 VAL A N 1
ATOM 2618 C CA . VAL A 1 338 ? 30.652 46.235 41.078 1.00 32.41 338 VAL A CA 1
ATOM 2619 C C . VAL A 1 338 ? 31.931 46.306 40.243 1.00 32.54 338 VAL A C 1
ATOM 2620 O O . VAL A 1 338 ? 31.932 45.939 39.068 1.00 29.42 338 VAL A O 1
ATOM 2624 N N . GLU A 1 339 ? 33.017 46.783 40.844 1.00 33.47 339 GLU A N 1
ATOM 2625 C CA . GLU A 1 339 ? 34.281 46.892 40.121 1.00 35.80 339 GLU A CA 1
ATOM 2626 C C . GLU A 1 339 ? 34.738 45.539 39.587 1.00 34.54 339 GLU A C 1
ATOM 2627 O O . GLU A 1 339 ? 35.238 45.441 38.467 1.00 33.96 339 GLU A O 1
ATOM 2633 N N . GLU A 1 340 ? 34.565 44.497 40.395 1.00 33.68 340 GLU A N 1
ATOM 2634 C CA . GLU A 1 340 ? 34.964 43.145 40.008 1.00 33.78 340 GLU A CA 1
ATOM 2635 C C . GLU A 1 340 ? 34.121 42.624 38.846 1.00 31.34 340 GLU A C 1
ATOM 2636 O O . GLU A 1 340 ? 34.631 41.974 37.929 1.00 29.64 340 GLU A O 1
ATOM 2642 N N . ILE A 1 341 ? 32.827 42.915 38.891 1.00 28.25 341 ILE A N 1
ATOM 2643 C CA . ILE A 1 341 ? 31.909 42.468 37.855 1.00 25.87 341 ILE A CA 1
ATOM 2644 C C . ILE A 1 341 ? 32.216 43.130 36.518 1.00 24.71 341 ILE A C 1
ATOM 2645 O O . ILE A 1 341 ? 32.223 42.469 35.478 1.00 24.38 341 ILE A O 1
ATOM 2650 N N . ILE A 1 342 ? 32.465 44.434 36.543 1.00 24.04 342 ILE A N 1
ATOM 2651 C CA . ILE A 1 342 ? 32.776 45.152 35.315 1.00 26.16 342 ILE A CA 1
ATOM 2652 C C . ILE A 1 342 ? 34.044 44.576 34.694 1.00 26.50 342 ILE A C 1
ATOM 2653 O O . ILE A 1 342 ? 34.099 44.334 33.485 1.00 27.27 342 ILE A O 1
ATOM 2658 N N . SER A 1 343 ? 35.062 44.355 35.520 1.00 27.41 343 SER A N 1
ATOM 2659 C CA . SER A 1 343 ? 36.320 43.796 35.029 1.00 29.11 343 SER A CA 1
ATOM 2660 C C . SER A 1 343 ? 36.089 42.421 34.413 1.00 28.32 343 SER A C 1
ATOM 2661 O O . SER A 1 343 ? 36.605 42.118 33.334 1.00 27.63 343 SER A O 1
ATOM 2664 N N . ALA A 1 344 ? 35.303 41.597 35.097 1.00 26.63 344 ALA A N 1
ATOM 2665 C CA . ALA A 1 344 ? 35.002 40.255 34.613 1.00 26.24 344 ALA A CA 1
ATOM 2666 C C . ALA A 1 344 ? 34.257 40.284 33.278 1.00 26.17 344 ALA A C 1
ATOM 2667 O O . ALA A 1 344 ? 34.554 39.499 32.379 1.00 24.79 344 ALA A O 1
ATOM 2669 N N . LEU A 1 345 ? 33.287 41.186 33.150 1.00 25.58 345 LEU A N 1
ATOM 2670 C CA . LEU A 1 345 ? 32.517 41.297 31.914 1.00 23.98 345 LEU A CA 1
ATOM 2671 C C . LEU A 1 345 ? 33.405 41.709 30.741 1.00 25.03 345 LEU A C 1
ATOM 2672 O O . LEU A 1 345 ? 33.303 41.156 29.646 1.00 24.32 345 LEU A O 1
ATOM 2677 N N . ARG A 1 346 ? 34.267 42.691 30.978 1.00 26.47 346 ARG A N 1
ATOM 2678 C CA . ARG A 1 346 ? 35.174 43.176 29.947 1.00 27.88 346 ARG A CA 1
ATOM 2679 C C . ARG A 1 346 ? 36.142 42.073 29.531 1.00 30.23 346 ARG A C 1
ATOM 2680 O O . ARG A 1 346 ? 36.489 41.957 28.355 1.00 30.59 346 ARG A O 1
ATOM 2688 N N . GLU A 1 347 ? 36.567 41.254 30.490 1.00 31.71 347 GLU A N 1
ATOM 2689 C CA . GLU A 1 347 ? 37.481 40.156 30.181 1.00 34.79 347 GLU A CA 1
ATOM 2690 C C . GLU A 1 347 ? 36.806 39.117 29.294 1.00 34.67 347 GLU A C 1
ATOM 2691 O O . GLU A 1 347 ? 37.469 38.424 28.520 1.00 35.54 347 GLU A O 1
ATOM 2697 N N . GLN A 1 348 ? 35.484 39.011 29.402 1.00 34.17 348 GLN A N 1
ATOM 2698 C CA . GLN A 1 348 ? 34.732 38.060 28.590 1.00 33.97 348 GLN A CA 1
ATOM 2699 C C . GLN A 1 348 ? 34.390 38.650 27.227 1.00 33.47 348 GLN A C 1
ATOM 2700 O O . GLN A 1 348 ? 33.708 38.017 26.423 1.00 35.12 348 GLN A O 1
ATOM 2706 N N . GLY A 1 349 ? 34.847 39.873 26.979 1.00 31.82 349 GLY A N 1
ATOM 2707 C CA . GLY A 1 349 ? 34.585 40.510 25.701 1.00 30.28 349 GLY A CA 1
ATOM 2708 C C . GLY A 1 349 ? 33.343 41.380 25.604 1.00 29.58 349 GLY A C 1
ATOM 2709 O O . GLY A 1 349 ? 32.926 41.734 24.499 1.00 28.35 349 GLY A O 1
ATOM 2710 N N . TYR A 1 350 ? 32.744 41.726 26.741 1.00 27.37 350 TYR A N 1
ATOM 2711 C CA . TYR A 1 350 ? 31.550 42.569 26.730 1.00 27.77 350 TYR A CA 1
ATOM 2712 C C . TYR A 1 350 ? 31.839 43.991 27.187 1.00 27.58 350 TYR A C 1
ATOM 2713 O O . TYR A 1 350 ? 32.765 44.236 27.959 1.00 29.19 350 TYR A O 1
ATOM 2722 N N . GLU A 1 351 ? 31.036 44.929 26.703 1.00 27.61 351 GLU A N 1
ATOM 2723 C CA . GLU A 1 351 ? 31.174 46.318 27.110 1.00 26.36 351 GLU A CA 1
ATOM 2724 C C . GLU A 1 351 ? 30.460 46.402 28.453 1.00 26.08 351 GLU A C 1
ATOM 2725 O O . GLU A 1 351 ? 29.391 45.815 28.626 1.00 24.68 351 GLU A O 1
ATOM 2731 N N . ALA A 1 352 ? 31.052 47.114 29.404 1.00 24.14 352 ALA A N 1
ATOM 2732 C CA . ALA A 1 352 ? 30.452 47.257 30.723 1.00 22.72 352 ALA A CA 1
ATOM 2733 C C . ALA A 1 352 ? 30.996 48.496 31.409 1.00 22.83 352 ALA A C 1
ATOM 2734 O O . ALA A 1 352 ? 32.208 48.705 31.451 1.00 22.40 352 ALA A O 1
ATOM 2736 N N . THR A 1 353 ? 30.097 49.317 31.943 1.00 21.76 353 THR A N 1
ATOM 2737 C CA . THR A 1 353 ? 30.493 50.537 32.636 1.00 22.17 353 THR A CA 1
ATOM 2738 C C . THR A 1 353 ? 29.548 50.797 33.798 1.00 22.71 353 THR A C 1
ATOM 2739 O O . THR A 1 353 ? 28.497 50.164 33.917 1.00 21.18 353 THR A O 1
ATOM 2743 N N . ARG A 1 354 ? 29.935 51.734 34.653 1.00 24.02 354 ARG A N 1
ATOM 2744 C CA . ARG A 1 354 ? 29.095 52.129 35.771 1.00 26.55 354 ARG A CA 1
ATOM 2745 C C . ARG A 1 354 ? 28.106 53.105 35.137 1.00 25.76 354 ARG A C 1
ATOM 2746 O O . ARG A 1 354 ? 28.277 53.494 33.981 1.00 24.51 354 ARG A O 1
ATOM 2754 N N . THR A 1 355 ? 27.075 53.497 35.876 1.00 25.42 355 THR A N 1
ATOM 2755 C CA . THR A 1 355 ? 26.102 54.453 35.349 1.00 25.31 355 THR A CA 1
ATOM 2756 C C . THR A 1 355 ? 25.717 55.475 36.407 1.00 25.61 355 THR A C 1
ATOM 2757 O O . THR A 1 355 ? 25.617 55.146 37.588 1.00 25.77 355 THR A O 1
ATOM 2761 N N . HIS A 1 356 ? 25.497 56.712 35.974 1.00 25.06 356 HIS A N 1
ATOM 2762 C CA . HIS A 1 356 ? 25.121 57.791 36.880 1.00 27.67 356 HIS A CA 1
ATOM 2763 C C . HIS A 1 356 ? 23.708 57.586 37.436 1.00 27.77 356 HIS A C 1
ATOM 2764 O O . HIS A 1 356 ? 23.313 58.251 38.393 1.00 27.71 356 HIS A O 1
ATOM 2771 N N . PHE A 1 357 ? 22.948 56.671 36.838 1.00 27.13 357 PHE A N 1
ATOM 2772 C CA . PHE A 1 357 ? 21.578 56.417 37.284 1.00 28.11 357 PHE A CA 1
ATOM 2773 C C . PHE A 1 357 ? 21.486 55.716 38.638 1.00 29.86 357 PHE A C 1
ATOM 2774 O O . PHE A 1 357 ? 20.495 55.862 39.354 1.00 31.13 357 PHE A O 1
ATOM 2782 N N . SER A 1 358 ? 22.518 54.954 38.984 1.00 30.71 358 SER A N 1
ATOM 2783 C CA . SER A 1 358 ? 22.546 54.223 40.249 1.00 31.12 358 SER A CA 1
ATOM 2784 C C . SER A 1 358 ? 23.977 53.831 40.594 1.00 31.00 358 SER A C 1
ATOM 2785 O O . SER A 1 358 ? 24.759 53.483 39.713 1.00 28.87 358 SER A O 1
ATOM 2788 N N . PRO A 1 359 ? 24.333 53.875 41.890 1.00 32.06 359 PRO A N 1
ATOM 2789 C CA . PRO A 1 359 ? 25.679 53.525 42.351 1.00 32.86 359 PRO A CA 1
ATOM 2790 C C . PRO A 1 359 ? 26.043 52.051 42.175 1.00 31.14 359 PRO A C 1
ATOM 2791 O O . PRO A 1 359 ? 27.218 51.710 42.054 1.00 31.71 359 PRO A O 1
ATOM 2795 N N . THR A 1 360 ? 25.040 51.179 42.162 1.00 30.78 360 THR A N 1
ATOM 2796 C CA . THR A 1 360 ? 25.288 49.748 41.998 1.00 29.96 360 THR A CA 1
ATOM 2797 C C . THR A 1 360 ? 24.820 49.231 40.637 1.00 29.16 360 THR A C 1
ATOM 2798 O O . THR A 1 360 ? 24.763 48.021 40.408 1.00 28.48 360 THR A O 1
ATOM 2802 N N . GLY A 1 361 ? 24.501 50.148 39.731 1.00 25.47 361 GLY A N 1
ATOM 2803 C CA . GLY A 1 361 ? 24.045 49.737 38.417 1.00 23.41 361 GLY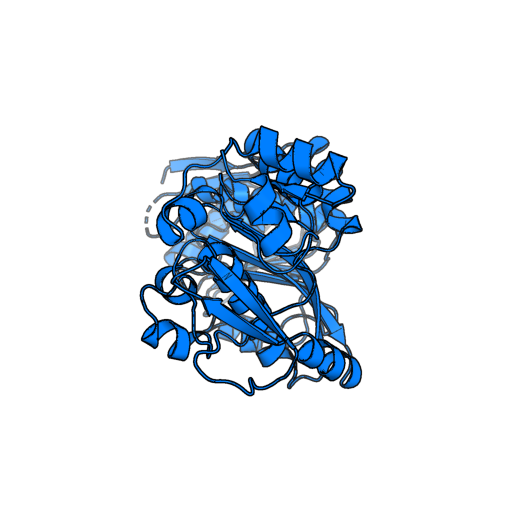 A CA 1
ATOM 2804 C C . GLY A 1 361 ? 25.171 49.552 37.416 1.00 22.53 361 GLY A C 1
ATOM 2805 O O . GLY A 1 361 ? 26.165 50.275 37.441 1.00 21.55 361 GLY A O 1
ATOM 2806 N N . ILE A 1 362 ? 25.024 48.570 36.535 1.00 22.44 362 ILE A N 1
ATOM 2807 C CA . ILE A 1 362 ? 26.036 48.327 35.519 1.00 21.19 362 ILE A CA 1
ATOM 2808 C C . ILE A 1 362 ? 25.384 48.246 34.146 1.00 20.97 362 ILE A C 1
ATOM 2809 O O . ILE A 1 362 ? 24.471 47.444 33.928 1.00 20.23 362 ILE A O 1
ATOM 2814 N N . LYS A 1 363 ? 25.844 49.102 33.241 1.00 20.54 363 LYS A N 1
ATOM 2815 C CA . LYS A 1 363 ? 25.357 49.123 31.867 1.00 22.87 363 LYS A CA 1
ATOM 2816 C C . LYS A 1 363 ? 26.236 48.099 31.164 1.00 22.62 363 LYS A C 1
ATOM 2817 O O . LYS A 1 363 ? 27.461 48.124 31.312 1.00 23.06 363 LYS A O 1
ATOM 2823 N N . THR A 1 364 ? 25.633 47.196 30.406 1.00 22.19 364 THR A N 1
ATOM 2824 C CA . THR A 1 364 ? 26.427 46.203 29.710 1.00 21.95 364 THR A CA 1
ATOM 2825 C C . THR A 1 364 ? 25.723 45.631 28.497 1.00 22.44 364 THR A C 1
ATOM 2826 O O . THR A 1 364 ? 24.493 45.585 28.440 1.00 20.65 364 THR A O 1
ATOM 2830 N N . SER A 1 365 ? 26.517 45.200 27.524 1.00 22.52 365 SER A N 1
ATOM 2831 C CA . SER A 1 365 ? 25.983 44.598 26.311 1.00 23.85 365 SER A CA 1
ATOM 2832 C C . SER A 1 365 ? 25.657 43.128 26.576 1.00 24.56 365 SER A C 1
ATOM 2833 O O . SER A 1 365 ? 24.941 42.490 25.805 1.00 25.43 365 SER A O 1
ATOM 2836 N N . ALA A 1 366 ? 26.177 42.600 27.679 1.00 23.25 366 ALA A N 1
ATOM 2837 C CA . ALA A 1 366 ? 25.970 41.198 28.031 1.00 22.56 366 ALA A CA 1
ATOM 2838 C C . ALA A 1 366 ? 24.518 40.810 28.283 1.00 23.26 366 ALA A C 1
ATOM 2839 O O . ALA A 1 366 ? 23.732 41.602 28.793 1.00 22.11 366 ALA A O 1
ATOM 2841 N N . PRO A 1 367 ? 24.145 39.576 27.909 1.00 22.26 367 PRO A N 1
ATOM 2842 C CA . PRO A 1 367 ? 22.776 39.094 28.116 1.00 23.69 367 PRO A CA 1
ATOM 2843 C C . PRO A 1 367 ? 22.566 38.940 29.622 1.00 21.95 367 PRO A C 1
ATOM 2844 O O . PRO A 1 367 ? 23.525 38.742 30.365 1.00 22.98 367 PRO A O 1
ATOM 2848 N N . TYR A 1 368 ? 21.321 39.035 30.064 1.00 23.05 368 TYR A N 1
ATOM 2849 C CA . TYR A 1 368 ? 20.993 38.892 31.479 1.00 22.43 368 TYR A CA 1
ATOM 2850 C C . TYR A 1 368 ? 21.611 37.643 32.119 1.00 22.21 368 TYR A C 1
ATOM 2851 O O . TYR A 1 368 ? 22.206 37.715 33.194 1.00 23.16 368 TYR A O 1
ATOM 2860 N N . GLU A 1 369 ? 21.463 36.495 31.466 1.00 23.43 369 GLU A N 1
ATOM 2861 C CA . GLU A 1 369 ? 21.999 35.253 32.012 1.00 24.24 369 GLU A CA 1
ATOM 2862 C C . GLU A 1 369 ? 23.509 35.281 32.183 1.00 22.68 369 GLU A C 1
ATOM 2863 O O . GLU A 1 369 ? 24.038 34.706 33.134 1.00 23.21 369 GLU A O 1
ATOM 2869 N N . VAL A 1 370 ? 24.210 35.939 31.267 1.00 22.30 370 VAL A N 1
ATOM 2870 C CA . VAL A 1 370 ? 25.662 36.030 31.381 1.00 22.71 370 VAL A CA 1
ATOM 2871 C C . VAL A 1 370 ? 26.002 36.927 32.571 1.00 23.10 370 VAL A C 1
ATOM 2872 O O . VAL A 1 370 ? 26.948 36.661 33.306 1.00 23.68 370 VAL A O 1
ATOM 2876 N N . PHE A 1 371 ? 25.225 37.991 32.754 1.00 21.75 371 PHE A N 1
ATOM 2877 C CA . PHE A 1 371 ? 25.457 38.904 33.869 1.00 22.98 371 PHE A CA 1
ATOM 2878 C C . PHE A 1 371 ? 25.307 38.164 35.197 1.00 21.82 371 PHE A C 1
ATOM 2879 O O . PHE A 1 371 ? 26.153 38.283 36.080 1.00 22.87 371 PHE A O 1
ATOM 2887 N N . ILE A 1 372 ? 24.225 37.400 35.324 1.00 23.79 372 ILE A N 1
ATOM 2888 C CA . ILE A 1 372 ? 23.944 36.648 36.545 1.00 25.40 372 ILE A CA 1
ATOM 2889 C C . ILE A 1 372 ? 25.050 35.652 36.871 1.00 26.50 372 ILE A C 1
ATOM 2890 O O . ILE A 1 372 ? 25.476 35.532 38.025 1.00 25.92 372 ILE A O 1
ATOM 2895 N N . GLU A 1 373 ? 25.513 34.933 35.857 1.00 25.37 373 GLU A N 1
ATOM 2896 C CA . GLU A 1 373 ? 26.572 33.960 36.067 1.00 27.66 373 GLU A CA 1
ATOM 2897 C C . GLU A 1 373 ? 27.838 34.680 36.512 1.00 27.26 373 GLU A C 1
ATOM 2898 O O . GLU A 1 373 ? 28.627 34.143 37.283 1.00 27.61 373 GLU A O 1
ATOM 2904 N N . THR A 1 374 ? 28.020 35.907 36.036 1.00 27.05 374 THR A N 1
ATOM 2905 C CA . THR A 1 374 ? 29.200 36.691 36.387 1.00 26.22 374 THR A CA 1
ATOM 2906 C C . THR A 1 374 ? 29.141 37.317 37.783 1.00 26.31 374 THR A C 1
ATOM 2907 O O . THR A 1 374 ? 30.168 37.446 38.444 1.00 26.39 374 THR A O 1
ATOM 2911 N N . ILE A 1 375 ? 27.955 37.715 38.233 1.00 25.59 375 ILE A N 1
ATOM 2912 C CA . ILE A 1 375 ? 27.852 38.339 39.554 1.00 27.64 375 ILE A CA 1
ATOM 2913 C C . ILE A 1 375 ? 27.803 37.327 40.694 1.00 30.49 375 ILE A C 1
ATOM 2914 O O . ILE A 1 375 ? 28.110 37.669 41.837 1.00 29.76 375 ILE A O 1
ATOM 2919 N N . LYS A 1 376 ? 27.414 3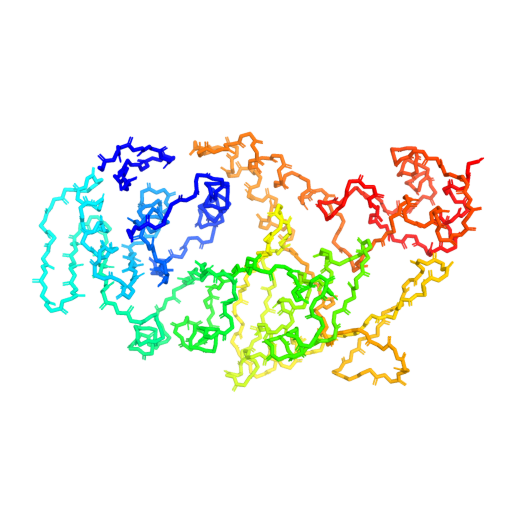6.092 40.382 1.00 34.22 376 LYS A N 1
ATOM 2920 C CA . LYS A 1 376 ? 27.331 35.031 41.385 1.00 40.24 376 LYS A CA 1
ATOM 2921 C C . LYS A 1 376 ? 28.611 34.963 42.203 1.00 43.21 376 LYS A C 1
ATOM 2922 O O . LYS A 1 376 ? 29.662 34.595 41.686 1.00 42.88 376 LYS A O 1
ATOM 2928 N N . ARG A 1 377 ? 28.520 35.315 43.481 1.00 47.37 377 ARG A N 1
ATOM 2929 C CA . ARG A 1 377 ? 29.687 35.285 44.351 1.00 52.57 377 ARG A CA 1
ATOM 2930 C C . ARG A 1 377 ? 29.807 33.925 45.027 1.00 54.14 377 ARG A C 1
ATOM 2931 O O . ARG A 1 377 ? 30.756 33.184 44.685 1.00 55.19 377 ARG A O 1
#

B-factor: mean 28.64, std 9.98, range [9.41, 78.88]